Protein AF-A0A7J9J121-F1 (afdb_monomer_lite)

Radius of gyration: 28.59 Å; chains: 1; bounding box: 90×60×67 Å

InterPro domains:
  IPR005150 Cellulose synthase [PF03552] (100-221)
  IPR029044 Nucleotide-diphospho-sugar transferases [G3DSA:3.90.550.10] (88-209)

pLDDT: mean 80.86, std 19.72, range [24.92, 97.62]

Structure (mmCIF, N/CA/C/O backbone):
data_AF-A0A7J9J121-F1
#
_entry.id   AF-A0A7J9J121-F1
#
loop_
_atom_site.group_PDB
_atom_site.id
_atom_site.type_symbol
_atom_site.label_atom_id
_atom_site.label_alt_id
_atom_site.label_comp_id
_atom_site.label_asym_id
_atom_site.label_entity_id
_atom_site.label_seq_id
_atom_site.pdbx_PDB_ins_code
_atom_site.Cartn_x
_atom_site.Cartn_y
_atom_site.Cartn_z
_atom_site.occupancy
_atom_site.B_iso_or_equiv
_atom_site.auth_seq_id
_atom_site.auth_comp_id
_atom_site.auth_asym_id
_atom_site.auth_atom_id
_atom_site.pdbx_PDB_model_num
ATOM 1 N N . MET A 1 1 ? -43.198 -10.702 -23.473 1.00 36.38 1 MET A N 1
ATOM 2 C CA . MET A 1 1 ? -41.974 -10.887 -22.666 1.00 36.38 1 MET A CA 1
ATOM 3 C C . MET A 1 1 ? -40.800 -10.351 -23.467 1.00 36.38 1 MET A C 1
ATOM 5 O O . MET A 1 1 ? -40.271 -11.061 -24.307 1.00 36.38 1 MET A O 1
ATOM 9 N N . ALA A 1 2 ? -40.466 -9.074 -23.289 1.00 35.34 2 ALA A N 1
ATOM 10 C CA . ALA A 1 2 ? -39.267 -8.482 -23.869 1.00 35.34 2 ALA A CA 1
ATOM 11 C C . ALA A 1 2 ? -38.218 -8.433 -22.757 1.00 35.34 2 ALA A C 1
ATOM 13 O O . ALA A 1 2 ? -38.398 -7.719 -21.773 1.00 35.34 2 ALA A O 1
ATOM 14 N N . SER A 1 3 ? -37.165 -9.241 -22.875 1.00 45.31 3 SER A N 1
ATOM 15 C CA . SER A 1 3 ? -35.988 -9.127 -22.022 1.00 45.31 3 SER A CA 1
ATOM 16 C C . SER A 1 3 ? -35.297 -7.809 -22.366 1.00 45.31 3 SER A C 1
ATOM 18 O O . SER A 1 3 ? -34.571 -7.721 -23.357 1.00 45.31 3 SER A O 1
ATOM 20 N N . SER A 1 4 ? -35.560 -6.763 -21.587 1.00 43.34 4 SER A N 1
ATOM 21 C CA . SER A 1 4 ? -34.800 -5.521 -21.663 1.00 43.34 4 SER A CA 1
ATOM 22 C C . SER A 1 4 ? -33.363 -5.826 -21.245 1.00 43.34 4 SER A C 1
ATOM 24 O O . SER A 1 4 ? -33.057 -5.914 -20.056 1.00 43.34 4 SER A O 1
ATOM 26 N N . SER A 1 5 ? -32.485 -6.032 -22.221 1.00 48.53 5 SER A N 1
ATOM 27 C CA . SER A 1 5 ? -31.044 -6.086 -22.015 1.00 48.53 5 SER A CA 1
ATOM 28 C C . SER A 1 5 ? -30.576 -4.697 -21.581 1.00 48.53 5 SER A C 1
ATOM 30 O O . SER A 1 5 ? -30.216 -3.862 -22.411 1.00 48.53 5 SER A O 1
ATOM 32 N N . SER A 1 6 ? -30.639 -4.413 -20.281 1.00 53.94 6 SER A N 1
ATOM 33 C CA . SER A 1 6 ? -30.017 -3.230 -19.700 1.00 53.94 6 SER A CA 1
ATOM 34 C C . SER A 1 6 ? -28.511 -3.362 -19.908 1.00 53.94 6 SER A C 1
ATOM 36 O O . SER A 1 6 ? -27.854 -4.147 -19.224 1.00 53.94 6 SER A O 1
ATOM 38 N N . THR A 1 7 ? -27.963 -2.652 -20.889 1.00 58.94 7 THR A N 1
ATOM 39 C CA . THR A 1 7 ? -26.521 -2.581 -21.121 1.00 58.94 7 THR A CA 1
ATOM 40 C C . THR A 1 7 ? -25.876 -1.918 -19.906 1.00 58.94 7 THR A C 1
ATOM 42 O O . THR A 1 7 ? -25.885 -0.694 -19.782 1.00 58.94 7 THR A O 1
ATOM 45 N N . SER A 1 8 ? -25.382 -2.725 -18.967 1.00 79.94 8 SER A N 1
ATOM 46 C CA . SER A 1 8 ? -24.699 -2.247 -17.769 1.00 79.94 8 SER A CA 1
ATOM 47 C C . SER A 1 8 ? -23.457 -1.458 -18.174 1.00 79.94 8 SER A C 1
ATOM 49 O O . SER A 1 8 ? -22.644 -1.941 -18.966 1.00 79.94 8 SER A O 1
ATOM 51 N N . LEU A 1 9 ? -23.306 -0.250 -17.633 1.00 89.44 9 LEU A N 1
ATOM 52 C CA . LEU A 1 9 ? -22.114 0.564 -17.855 1.00 89.44 9 LEU A CA 1
ATOM 53 C C . LEU A 1 9 ? -20.854 -0.186 -17.383 1.00 89.44 9 LEU A C 1
ATOM 55 O O . LEU A 1 9 ? -20.912 -0.927 -16.400 1.00 89.44 9 LEU A O 1
ATOM 59 N N . PRO A 1 10 ? -19.697 0.013 -18.039 1.00 91.56 10 PRO A N 1
ATOM 60 C CA . PRO A 1 10 ? -18.466 -0.648 -17.632 1.00 91.56 10 PRO A CA 1
ATOM 61 C C . PRO A 1 10 ? -18.011 -0.158 -16.250 1.00 91.56 10 PRO A C 1
ATOM 63 O O . PRO A 1 10 ? -18.000 1.048 -15.980 1.00 91.56 10 PRO A O 1
ATOM 66 N N . LEU A 1 11 ? -17.587 -1.096 -15.399 1.00 91.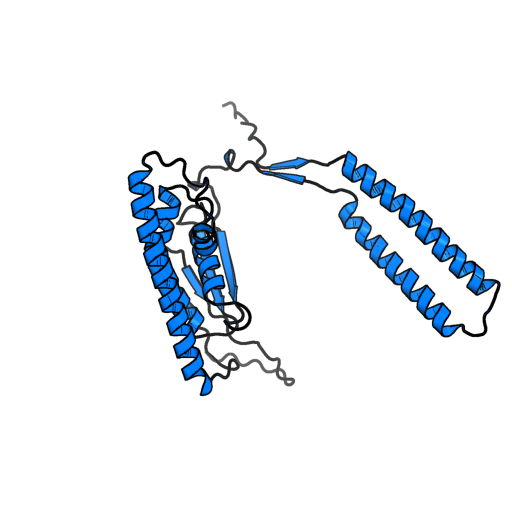25 11 LEU A N 1
ATOM 67 C CA . LEU A 1 11 ? -17.043 -0.830 -14.057 1.00 91.25 11 LEU A CA 1
ATOM 68 C C . LEU A 1 11 ? -15.639 -0.209 -14.095 1.00 91.25 11 LEU A C 1
ATOM 70 O O . LEU A 1 11 ? -15.214 0.468 -13.162 1.00 91.25 11 LEU A O 1
ATOM 74 N N . HIS A 1 12 ? -14.906 -0.437 -15.183 1.00 93.19 12 HIS A N 1
ATOM 75 C CA . HIS A 1 12 ? -13.596 0.152 -15.416 1.00 93.19 12 HIS A CA 1
ATOM 76 C C . HIS A 1 12 ? -13.369 0.375 -16.910 1.00 93.19 12 HIS A C 1
ATOM 78 O O . HIS A 1 12 ? -13.921 -0.337 -17.748 1.00 93.19 12 HIS A O 1
ATOM 84 N N . ILE A 1 13 ? -12.518 1.340 -17.243 1.00 93.00 13 ILE A N 1
ATOM 85 C CA . ILE A 1 13 ? -12.068 1.603 -18.611 1.00 93.00 13 ILE A CA 1
ATOM 86 C C . ILE A 1 13 ? -10.541 1.597 -18.627 1.00 93.00 13 ILE A C 1
ATOM 88 O O . ILE A 1 13 ? -9.888 2.132 -17.731 1.00 93.00 13 ILE A O 1
ATOM 92 N N . CYS A 1 14 ? -9.967 0.972 -19.652 1.00 91.19 14 CYS A N 1
ATOM 93 C CA . CYS A 1 14 ? -8.532 0.973 -19.895 1.00 91.19 14 CYS A CA 1
ATOM 94 C C . CYS A 1 14 ? -8.193 1.987 -20.993 1.00 91.19 14 CYS A C 1
ATOM 96 O O . CYS A 1 14 ? -8.644 1.868 -22.131 1.00 91.19 14 CYS A O 1
ATOM 98 N N . HIS A 1 15 ? -7.367 2.970 -20.654 1.00 89.00 15 HIS A N 1
ATOM 99 C CA . HIS A 1 15 ? -6.892 4.015 -21.546 1.00 89.00 15 HIS A CA 1
ATOM 100 C C . HIS A 1 15 ? -5.452 3.720 -21.973 1.00 89.00 15 HIS A C 1
ATOM 102 O O . HIS A 1 15 ? -4.561 3.538 -21.144 1.00 89.00 15 HIS A O 1
ATOM 108 N N . GLY A 1 16 ? -5.201 3.695 -23.281 1.00 85.94 16 GLY A N 1
ATOM 109 C CA . GLY A 1 16 ? -3.842 3.687 -23.820 1.00 85.94 16 GLY A CA 1
ATOM 110 C C . GLY A 1 16 ? -3.379 5.113 -24.095 1.00 85.94 16 GLY A C 1
ATOM 111 O O . GLY A 1 16 ? -4.001 5.807 -24.900 1.00 85.94 16 GLY A O 1
ATOM 112 N N . ASN A 1 17 ? -2.277 5.548 -23.481 1.00 87.06 17 ASN A N 1
ATOM 113 C CA . ASN A 1 17 ? -1.691 6.846 -23.812 1.00 87.06 17 ASN A CA 1
ATOM 114 C C . ASN A 1 17 ? -0.854 6.723 -25.096 1.00 87.06 17 ASN A C 1
ATOM 116 O O . ASN A 1 17 ? 0.272 6.223 -25.077 1.00 87.06 17 ASN A O 1
ATOM 120 N N . LYS A 1 18 ? -1.422 7.169 -26.226 1.00 88.88 18 LYS A N 1
ATOM 121 C CA . LYS A 1 18 ? -0.766 7.112 -27.543 1.00 88.88 18 LYS A CA 1
ATOM 122 C C . LYS A 1 18 ? 0.564 7.860 -27.567 1.00 88.88 18 LYS A C 1
ATOM 124 O O . LYS A 1 18 ? 1.515 7.351 -28.149 1.00 88.88 18 LYS A O 1
ATOM 129 N N . LEU A 1 19 ? 0.644 9.013 -26.906 1.00 90.81 19 LEU A N 1
ATOM 130 C CA . LEU A 1 19 ? 1.863 9.813 -26.862 1.00 90.81 19 LEU A CA 1
ATOM 131 C C . LEU A 1 19 ? 2.973 9.073 -26.107 1.00 90.81 19 LEU A C 1
ATOM 133 O O . LEU A 1 19 ? 4.056 8.885 -26.650 1.00 90.81 19 LEU A O 1
ATOM 137 N N . THR A 1 20 ? 2.686 8.569 -24.903 1.00 89.75 20 THR A N 1
ATOM 138 C CA . THR A 1 20 ? 3.659 7.791 -24.116 1.00 89.75 20 THR A CA 1
ATOM 139 C C . THR A 1 20 ? 4.097 6.524 -24.849 1.00 89.75 20 THR A C 1
ATOM 141 O O . THR A 1 20 ? 5.276 6.185 -24.834 1.00 89.75 20 THR A O 1
ATOM 144 N N . MET A 1 21 ? 3.180 5.843 -25.548 1.00 91.69 21 MET A N 1
ATOM 145 C CA . MET A 1 21 ? 3.535 4.698 -26.395 1.00 91.69 21 MET A CA 1
ATOM 146 C C . MET A 1 21 ? 4.524 5.081 -27.499 1.00 91.69 21 MET A C 1
ATOM 148 O O . MET A 1 21 ? 5.498 4.362 -27.715 1.00 91.69 21 MET A O 1
ATOM 152 N N . ILE A 1 22 ? 4.286 6.194 -28.198 1.00 93.88 22 ILE A N 1
ATOM 153 C CA . ILE A 1 22 ? 5.172 6.669 -29.267 1.00 93.88 22 ILE A CA 1
ATOM 154 C C . ILE A 1 22 ? 6.545 7.026 -28.694 1.00 93.88 22 ILE A C 1
ATOM 156 O O . ILE A 1 22 ? 7.542 6.539 -29.216 1.00 93.88 22 ILE A O 1
ATOM 160 N N . ILE A 1 23 ? 6.592 7.781 -27.591 1.00 93.81 23 ILE A N 1
ATOM 161 C CA . ILE A 1 23 ? 7.839 8.177 -26.915 1.00 93.81 23 ILE A CA 1
ATOM 162 C C . ILE A 1 23 ? 8.642 6.947 -26.470 1.00 93.81 23 ILE A C 1
ATOM 164 O O . ILE A 1 23 ? 9.841 6.853 -26.729 1.00 93.81 23 ILE A O 1
ATOM 168 N N . ASN A 1 24 ? 7.995 5.968 -25.833 1.00 93.06 24 ASN A N 1
ATOM 169 C CA . ASN A 1 24 ? 8.678 4.764 -25.359 1.00 93.06 24 ASN A CA 1
ATOM 170 C C . ASN A 1 24 ? 9.244 3.937 -26.518 1.00 93.06 24 ASN A C 1
ATOM 172 O O . ASN A 1 24 ? 10.360 3.424 -26.426 1.00 93.06 24 ASN A O 1
ATOM 176 N N . ARG A 1 25 ? 8.489 3.815 -27.618 1.00 94.31 25 ARG A N 1
ATOM 177 C CA . ARG A 1 25 ? 8.924 3.082 -28.813 1.00 94.31 25 ARG A CA 1
ATOM 178 C C . ARG A 1 25 ? 10.046 3.805 -29.543 1.00 94.31 25 ARG A C 1
ATOM 180 O O . ARG A 1 25 ? 11.017 3.155 -29.913 1.00 94.31 25 ARG A O 1
ATOM 187 N N . SER A 1 26 ? 9.959 5.124 -29.709 1.00 94.62 26 SER A N 1
ATOM 188 C CA . SER A 1 26 ? 11.026 5.904 -30.342 1.00 94.62 26 SER A CA 1
ATOM 189 C C . SER A 1 26 ? 12.311 5.838 -29.521 1.00 94.62 26 SER A C 1
ATOM 191 O O . SER A 1 26 ? 13.371 5.562 -30.074 1.00 94.62 26 SER A O 1
ATOM 193 N N . HIS A 1 27 ? 12.218 5.983 -28.196 1.00 93.50 27 HIS A N 1
ATOM 194 C CA . HIS A 1 27 ? 13.355 5.803 -27.297 1.00 93.50 27 HIS A CA 1
ATOM 195 C C . HIS A 1 27 ? 13.952 4.393 -27.412 1.00 93.50 27 HIS A C 1
ATOM 197 O O . HIS A 1 27 ? 15.168 4.244 -27.498 1.00 93.50 27 HIS A O 1
ATOM 203 N N . ALA A 1 28 ? 13.119 3.346 -27.440 1.00 94.38 28 ALA A N 1
ATOM 204 C CA . ALA A 1 28 ? 13.592 1.972 -27.599 1.00 94.38 28 ALA A CA 1
ATOM 205 C C . ALA A 1 28 ? 14.321 1.760 -28.935 1.00 94.38 28 ALA A C 1
ATOM 207 O O . ALA A 1 28 ? 15.379 1.137 -28.949 1.00 94.38 28 ALA A O 1
ATOM 208 N N . VAL A 1 29 ? 13.806 2.307 -30.038 1.00 94.81 29 VAL A N 1
ATOM 209 C CA . VAL A 1 29 ? 14.461 2.223 -31.352 1.00 94.81 29 VAL A CA 1
ATOM 210 C C . VAL A 1 29 ? 15.809 2.945 -31.334 1.00 94.81 29 VAL A C 1
ATOM 212 O O . VAL A 1 29 ? 16.820 2.336 -31.673 1.00 94.81 29 VAL A O 1
ATOM 215 N N . LEU A 1 30 ? 15.853 4.199 -30.872 1.00 96.19 30 LEU A N 1
ATOM 216 C CA . LEU A 1 30 ? 17.092 4.985 -30.805 1.00 96.19 30 LEU A CA 1
ATOM 217 C C . LEU A 1 30 ? 18.159 4.307 -29.939 1.00 96.19 30 LEU A C 1
ATOM 219 O O . LEU A 1 30 ? 19.321 4.215 -30.330 1.00 96.19 30 LEU A O 1
ATOM 223 N N . HIS A 1 31 ? 17.763 3.783 -28.782 1.00 94.75 31 HIS A N 1
ATOM 224 C CA . HIS A 1 31 ? 18.687 3.109 -27.879 1.00 94.75 31 HIS A CA 1
ATOM 225 C C . HIS A 1 31 ? 19.147 1.747 -28.424 1.00 94.75 31 HIS A C 1
ATOM 227 O O . HIS A 1 31 ? 20.314 1.400 -28.278 1.00 94.75 31 HIS A O 1
ATOM 233 N N . SER A 1 32 ? 18.280 1.005 -29.127 1.00 95.38 32 SER A N 1
ATOM 234 C CA . SER A 1 32 ? 18.669 -0.244 -29.807 1.00 95.38 32 SER A CA 1
ATOM 235 C C . SER A 1 32 ? 19.694 0.010 -30.911 1.00 95.38 32 SER A C 1
ATOM 237 O O . SER A 1 32 ? 20.637 -0.764 -31.069 1.00 95.38 32 SER A O 1
ATOM 239 N N . ILE A 1 33 ? 19.540 1.112 -31.653 1.00 96.94 33 ILE A N 1
ATOM 240 C CA . ILE A 1 33 ? 20.514 1.550 -32.659 1.00 96.94 33 ILE A CA 1
ATOM 241 C C . ILE A 1 33 ? 21.857 1.860 -31.984 1.00 96.94 33 ILE A C 1
ATOM 243 O O . ILE A 1 33 ? 22.887 1.352 -32.423 1.00 96.94 33 ILE A O 1
ATOM 247 N N . ALA A 1 34 ? 21.856 2.620 -30.885 1.00 96.44 34 ALA A N 1
ATOM 248 C CA . ALA A 1 34 ? 23.073 2.940 -30.136 1.00 96.44 34 ALA A CA 1
ATOM 249 C C . ALA A 1 34 ? 23.785 1.686 -29.591 1.00 96.44 34 ALA A C 1
ATOM 251 O O . ALA A 1 34 ? 24.996 1.551 -29.756 1.00 96.44 34 ALA A O 1
ATOM 252 N N . ILE A 1 35 ? 23.038 0.740 -29.009 1.00 96.06 35 ILE A N 1
ATOM 253 C CA . ILE A 1 35 ? 23.570 -0.556 -28.557 1.00 96.06 35 ILE A CA 1
ATOM 254 C C . ILE A 1 35 ? 24.158 -1.342 -29.734 1.00 96.06 35 ILE A C 1
ATOM 256 O O . ILE A 1 35 ? 25.246 -1.897 -29.616 1.00 96.06 35 ILE A O 1
ATOM 260 N N . SER A 1 36 ? 23.481 -1.362 -30.884 1.00 95.62 36 SER A N 1
ATOM 261 C CA . SER A 1 36 ? 23.969 -2.069 -32.075 1.00 95.62 36 SER A CA 1
ATOM 262 C C . SER A 1 36 ? 25.294 -1.487 -32.573 1.00 95.62 36 SER A C 1
ATOM 264 O O . SER A 1 36 ? 26.213 -2.244 -32.880 1.00 95.62 36 SER A O 1
ATOM 266 N N . PHE A 1 37 ? 25.436 -0.155 -32.586 1.00 96.56 37 PHE A N 1
ATOM 267 C CA . PHE A 1 37 ? 26.704 0.506 -32.908 1.00 96.56 37 PHE A CA 1
ATOM 268 C C . PHE A 1 37 ? 27.804 0.197 -31.890 1.00 96.56 37 PHE A C 1
ATOM 270 O O . PHE A 1 37 ? 28.938 -0.057 -32.290 1.00 96.56 37 PHE A O 1
ATOM 277 N N . LEU A 1 38 ? 27.480 0.180 -30.594 1.00 94.00 38 LEU A N 1
ATOM 278 C CA . LEU A 1 38 ? 28.428 -0.175 -29.537 1.00 94.00 38 LEU A CA 1
ATOM 279 C C . LEU A 1 38 ? 28.930 -1.617 -29.704 1.00 94.00 38 LEU A C 1
ATOM 281 O O . LEU A 1 38 ? 30.138 -1.849 -29.711 1.00 94.00 38 LEU A O 1
ATOM 285 N N . ILE A 1 39 ? 28.017 -2.574 -29.894 1.00 94.19 39 ILE A N 1
ATOM 286 C CA . ILE A 1 39 ? 28.352 -3.988 -30.106 1.00 94.19 39 ILE A CA 1
ATOM 287 C C . ILE A 1 39 ? 29.173 -4.154 -31.386 1.00 94.19 39 ILE A C 1
ATOM 289 O O . ILE A 1 39 ? 30.171 -4.870 -31.371 1.00 94.19 39 ILE A O 1
ATOM 293 N N . TYR A 1 40 ? 28.805 -3.468 -32.473 1.00 93.75 40 TYR A N 1
ATOM 294 C CA . TYR A 1 40 ? 29.566 -3.488 -33.722 1.00 93.75 40 TYR A CA 1
ATOM 295 C C . TYR A 1 40 ? 30.987 -2.950 -33.532 1.00 93.75 40 TYR A C 1
ATOM 297 O O . TYR A 1 40 ? 31.945 -3.611 -33.924 1.00 93.75 40 TYR A O 1
ATOM 305 N N . TYR A 1 41 ? 31.137 -1.789 -32.888 1.00 91.38 41 TYR A N 1
ATOM 306 C CA . TYR A 1 41 ? 32.440 -1.196 -32.587 1.00 91.38 41 TYR A CA 1
ATOM 307 C C . TYR A 1 41 ? 33.310 -2.149 -31.757 1.00 91.38 41 TYR A C 1
ATOM 309 O O . TYR A 1 41 ? 34.487 -2.352 -32.066 1.00 91.38 41 TYR A O 1
ATOM 317 N N . ARG A 1 42 ? 32.717 -2.792 -30.742 1.00 88.75 42 ARG A N 1
ATOM 318 C CA . ARG A 1 42 ? 33.413 -3.763 -29.895 1.00 88.75 42 ARG A CA 1
ATOM 319 C C . ARG A 1 42 ? 33.817 -5.020 -30.671 1.00 88.75 42 ARG A C 1
ATOM 321 O O . ARG A 1 42 ? 34.964 -5.449 -30.604 1.00 88.75 42 ARG A O 1
ATOM 328 N N . ALA A 1 43 ? 32.909 -5.592 -31.453 1.00 88.56 43 ALA A N 1
ATOM 329 C CA . ALA A 1 43 ? 33.206 -6.767 -32.265 1.00 88.56 43 ALA A CA 1
ATOM 330 C C . ALA A 1 43 ? 34.290 -6.468 -33.313 1.00 88.56 43 ALA A C 1
ATOM 332 O O . ALA A 1 43 ? 35.240 -7.233 -33.456 1.00 88.56 43 ALA A O 1
ATOM 333 N N . PHE A 1 44 ? 34.198 -5.328 -34.004 1.00 89.00 44 PHE A N 1
ATOM 334 C CA . PHE A 1 44 ? 35.170 -4.924 -35.018 1.00 89.00 44 PHE A CA 1
ATOM 335 C C . PHE A 1 44 ? 36.587 -4.825 -34.442 1.00 89.00 44 PHE A C 1
ATOM 337 O O . PHE A 1 44 ? 37.513 -5.412 -35.002 1.00 89.00 44 PHE A O 1
ATOM 344 N N . PHE A 1 45 ? 36.748 -4.144 -33.303 1.00 83.62 45 PHE A N 1
ATOM 345 C CA . PHE A 1 45 ? 38.046 -3.988 -32.648 1.00 83.62 45 PHE A CA 1
ATOM 346 C C . PHE A 1 45 ? 38.595 -5.324 -32.119 1.00 83.62 45 PHE A C 1
ATOM 348 O O . PHE A 1 45 ? 39.787 -5.583 -32.268 1.00 83.62 45 PHE A O 1
ATOM 355 N N . LEU A 1 46 ? 37.732 -6.209 -31.601 1.00 82.25 46 LEU A N 1
ATOM 356 C CA . LEU A 1 46 ? 38.117 -7.559 -31.171 1.00 82.25 46 LEU A CA 1
ATOM 357 C C . LEU A 1 46 ? 38.711 -8.392 -32.321 1.00 82.25 46 LEU A C 1
ATOM 359 O O . LEU A 1 46 ? 39.694 -9.099 -32.115 1.00 82.25 46 LEU A O 1
ATOM 363 N N . PHE A 1 47 ? 38.125 -8.307 -33.521 1.00 81.56 47 PHE A N 1
ATOM 364 C CA . PHE A 1 47 ? 38.557 -9.099 -34.679 1.00 81.56 47 PHE A CA 1
ATOM 365 C C . PHE A 1 47 ? 39.704 -8.468 -35.482 1.00 81.56 47 PHE A C 1
ATOM 367 O O . PHE A 1 47 ? 40.490 -9.204 -36.071 1.00 81.56 47 PHE A O 1
ATOM 374 N N . HIS A 1 48 ? 39.813 -7.135 -35.528 1.00 78.94 48 HIS A N 1
ATOM 375 C CA . HIS A 1 48 ? 40.795 -6.445 -36.381 1.00 78.94 48 HIS A CA 1
ATOM 376 C C . HIS A 1 48 ? 42.045 -5.957 -35.636 1.00 78.94 48 HIS A C 1
ATOM 378 O O . HIS A 1 48 ? 43.070 -5.736 -36.279 1.00 78.94 48 HIS A O 1
ATOM 384 N N . GLN A 1 49 ? 41.997 -5.782 -34.310 1.00 70.62 49 GLN A N 1
ATOM 385 C CA . GLN A 1 49 ? 43.140 -5.319 -33.514 1.00 70.62 49 GLN A CA 1
ATOM 386 C C . GLN A 1 49 ? 43.262 -6.106 -32.200 1.00 70.62 49 GLN A C 1
ATOM 388 O O . GLN A 1 49 ? 42.812 -5.639 -31.150 1.00 70.62 49 GLN A O 1
ATOM 393 N N . PRO A 1 50 ? 43.894 -7.296 -32.215 1.00 64.19 50 PRO A N 1
ATOM 394 C CA . PRO A 1 50 ? 44.129 -8.046 -30.990 1.00 64.19 50 PRO A CA 1
ATOM 395 C C . PRO A 1 50 ? 45.092 -7.267 -30.083 1.00 64.19 50 PRO A C 1
ATOM 397 O O . PRO A 1 50 ? 46.278 -7.116 -30.374 1.00 64.19 50 PRO A O 1
ATOM 400 N N . THR A 1 51 ? 44.568 -6.749 -28.972 1.00 66.00 51 THR A N 1
ATOM 401 C CA . THR A 1 51 ? 45.378 -6.139 -27.909 1.00 66.00 51 THR A CA 1
ATOM 402 C C . THR A 1 51 ? 45.987 -7.230 -27.022 1.00 66.00 51 THR A C 1
ATOM 404 O O . THR A 1 51 ? 45.382 -8.289 -26.862 1.00 66.00 51 THR A O 1
ATOM 407 N N . PRO A 1 52 ? 47.147 -6.999 -26.377 1.00 66.94 52 PRO A N 1
ATOM 408 C CA . PRO A 1 52 ? 47.753 -7.982 -25.471 1.00 66.94 52 PRO A CA 1
ATOM 409 C C . PRO A 1 52 ? 46.929 -8.239 -24.190 1.00 66.94 52 PRO A C 1
ATOM 411 O O . PRO A 1 52 ? 47.244 -9.149 -23.429 1.00 66.94 52 PRO A O 1
ATOM 414 N N . ILE A 1 53 ? 45.864 -7.462 -23.942 1.00 76.00 53 ILE A N 1
ATOM 415 C CA . ILE A 1 53 ? 45.045 -7.487 -22.720 1.00 76.00 53 ILE A CA 1
ATOM 416 C C . ILE A 1 53 ? 43.618 -7.963 -23.061 1.00 76.00 53 ILE A C 1
ATOM 418 O O . ILE A 1 53 ? 42.637 -7.233 -22.938 1.00 76.00 53 ILE A O 1
ATOM 422 N N . ILE A 1 54 ? 43.498 -9.211 -23.520 1.00 82.12 54 ILE A N 1
ATOM 423 C CA . ILE A 1 54 ? 42.243 -9.789 -24.042 1.00 82.12 54 ILE A CA 1
ATOM 424 C C . ILE A 1 54 ? 41.206 -10.034 -22.931 1.00 82.12 54 ILE A C 1
ATOM 426 O O . ILE A 1 54 ? 40.014 -9.810 -23.137 1.00 82.12 54 ILE A O 1
ATOM 430 N N . ILE A 1 55 ? 41.643 -10.469 -21.743 1.00 86.31 55 ILE A N 1
ATOM 431 C CA . ILE A 1 55 ? 40.742 -10.910 -20.660 1.00 86.31 55 ILE A CA 1
ATOM 432 C C . ILE A 1 55 ? 39.844 -9.767 -20.138 1.00 86.31 55 ILE A C 1
ATOM 434 O O . ILE A 1 55 ? 38.623 -9.935 -20.151 1.00 86.31 55 ILE A O 1
ATOM 438 N N . PRO A 1 56 ? 40.372 -8.590 -19.734 1.00 87.44 56 PRO A N 1
ATOM 439 C CA . PRO A 1 56 ? 39.531 -7.457 -19.331 1.00 87.44 56 PRO A CA 1
ATOM 440 C C . PRO A 1 56 ? 38.597 -6.973 -20.442 1.00 87.44 56 PRO A C 1
ATOM 442 O O . PRO A 1 56 ? 37.475 -6.547 -20.175 1.00 87.44 56 PRO A O 1
ATOM 445 N N . TRP A 1 57 ? 39.046 -7.061 -21.694 1.00 86.00 57 TRP A N 1
ATOM 446 C CA . TRP A 1 57 ? 38.270 -6.637 -22.853 1.00 86.00 57 TRP A CA 1
ATOM 447 C C . TRP A 1 57 ? 37.068 -7.557 -23.105 1.00 86.00 57 TRP A C 1
ATOM 449 O O . TRP A 1 57 ? 35.955 -7.080 -23.327 1.00 86.00 57 TRP A O 1
ATOM 459 N N . LEU A 1 58 ? 37.268 -8.873 -22.984 1.00 88.25 58 LEU A N 1
ATOM 460 C CA . LEU A 1 58 ? 36.205 -9.875 -23.062 1.00 88.25 58 LEU A CA 1
ATOM 461 C C . LEU A 1 58 ? 35.205 -9.731 -21.908 1.00 88.25 58 LEU A C 1
ATOM 463 O O . LEU A 1 58 ? 33.999 -9.825 -22.131 1.00 88.25 58 LEU A O 1
ATOM 467 N N . LEU A 1 59 ? 35.690 -9.476 -20.689 1.00 91.88 59 LEU A N 1
ATOM 468 C CA . LEU A 1 59 ? 34.838 -9.243 -19.521 1.00 91.88 59 LEU A CA 1
ATOM 469 C C . LEU A 1 59 ? 33.935 -8.019 -19.730 1.00 91.88 59 LEU A C 1
ATOM 471 O O . LEU A 1 59 ? 32.729 -8.089 -19.483 1.00 91.88 59 LEU A O 1
ATOM 475 N N . LEU A 1 60 ? 34.505 -6.914 -20.225 1.00 91.50 60 LEU A N 1
ATOM 476 C CA . LEU A 1 60 ? 33.761 -5.694 -20.527 1.00 91.50 60 LEU A CA 1
ATOM 477 C C . LEU A 1 60 ? 32.707 -5.943 -21.610 1.00 91.50 60 LEU A C 1
ATOM 479 O O . LEU A 1 60 ? 31.541 -5.619 -21.406 1.00 91.50 60 LEU A O 1
ATOM 483 N N . PHE A 1 61 ? 33.091 -6.587 -22.715 1.00 92.62 61 PHE A N 1
ATOM 484 C CA . PHE A 1 61 ? 32.169 -6.907 -23.804 1.00 92.62 61 PHE A CA 1
ATOM 485 C C . PHE A 1 61 ? 31.031 -7.834 -23.351 1.00 92.62 61 PHE A C 1
ATOM 487 O O . PHE A 1 61 ? 29.865 -7.594 -23.657 1.00 92.62 61 PHE A O 1
ATOM 494 N N . THR A 1 62 ? 31.345 -8.854 -22.549 1.00 93.69 62 THR A N 1
ATOM 495 C CA . THR A 1 62 ? 30.342 -9.766 -21.975 1.00 93.69 62 THR A CA 1
ATOM 496 C C . THR A 1 62 ? 29.378 -9.021 -21.049 1.00 93.69 62 THR A C 1
ATOM 498 O O . THR A 1 62 ? 28.170 -9.249 -21.101 1.00 93.69 62 THR A O 1
ATOM 501 N N . SER A 1 63 ? 29.889 -8.086 -20.243 1.00 95.56 63 SER A N 1
ATOM 502 C CA . SER A 1 63 ? 29.068 -7.242 -19.367 1.00 95.56 63 SER A CA 1
ATOM 503 C C . SER A 1 63 ? 28.134 -6.330 -20.171 1.00 95.56 63 SER A C 1
ATOM 505 O O . SER A 1 63 ? 26.954 -6.221 -19.847 1.00 95.56 63 SER A O 1
ATOM 507 N N . GLU A 1 64 ? 28.625 -5.720 -21.254 1.00 95.00 64 GLU A N 1
ATOM 508 C CA . GLU A 1 64 ? 27.827 -4.883 -22.161 1.00 95.00 64 GLU A CA 1
ATOM 509 C C . GLU A 1 64 ? 26.719 -5.692 -22.863 1.00 95.00 64 GLU A C 1
ATOM 511 O O . GLU A 1 64 ? 25.585 -5.216 -22.959 1.00 95.00 64 GLU A O 1
ATOM 516 N N . LEU A 1 65 ? 26.998 -6.930 -23.294 1.00 95.69 65 LEU A N 1
ATOM 517 C CA . LEU A 1 65 ? 25.990 -7.833 -23.865 1.00 95.69 65 LEU A CA 1
ATOM 518 C C . LEU A 1 65 ? 24.914 -8.210 -22.843 1.00 95.69 65 LEU A C 1
ATOM 520 O O . LEU A 1 65 ? 23.723 -8.146 -23.152 1.00 95.69 65 LEU A O 1
ATOM 524 N N . LEU A 1 66 ? 25.318 -8.560 -21.620 1.00 96.94 66 LEU A N 1
ATOM 525 C CA . LEU A 1 66 ? 24.393 -8.916 -20.546 1.00 96.94 66 LEU A CA 1
ATOM 526 C C . LEU A 1 66 ? 23.501 -7.729 -20.156 1.00 96.94 66 LEU A C 1
ATOM 528 O O . LEU A 1 66 ? 22.284 -7.881 -20.061 1.00 96.94 66 LEU A O 1
ATOM 532 N N . LEU A 1 67 ? 24.073 -6.532 -20.009 1.00 96.12 67 LEU A N 1
ATOM 533 C CA . LEU A 1 67 ? 23.311 -5.308 -19.746 1.00 96.12 67 LEU A CA 1
ATOM 534 C C . LEU A 1 67 ? 22.355 -4.970 -20.897 1.00 96.12 67 LEU A C 1
ATOM 536 O O . LEU A 1 67 ? 21.202 -4.617 -20.647 1.00 96.12 67 LEU A O 1
ATOM 540 N N . SER A 1 68 ? 22.794 -5.129 -22.148 1.00 96.06 68 SER A N 1
ATOM 541 C CA . SER A 1 68 ? 21.951 -4.921 -23.334 1.00 96.06 68 SER A CA 1
ATOM 542 C C . SER A 1 68 ? 20.780 -5.904 -23.378 1.00 96.06 68 SER A C 1
ATOM 544 O O . SER A 1 68 ? 19.652 -5.518 -23.688 1.00 96.06 68 SER A O 1
ATOM 546 N N . PHE A 1 69 ? 21.024 -7.164 -23.012 1.00 95.62 69 PHE A N 1
ATOM 547 C CA . PHE A 1 69 ? 19.995 -8.195 -22.932 1.00 95.62 69 PHE A CA 1
ATOM 548 C C . PHE A 1 69 ? 18.976 -7.901 -21.824 1.00 95.62 69 PHE A C 1
ATOM 550 O O . PHE A 1 69 ? 17.773 -7.912 -22.082 1.00 95.62 69 PHE A O 1
ATOM 557 N N . ILE A 1 70 ? 19.434 -7.545 -20.618 1.00 96.12 70 ILE A N 1
ATOM 558 C CA . ILE A 1 70 ? 18.555 -7.121 -19.514 1.00 96.12 70 ILE A CA 1
ATOM 559 C C . ILE A 1 70 ? 17.719 -5.906 -19.932 1.00 96.12 70 ILE A C 1
ATOM 561 O O . ILE A 1 70 ? 16.505 -5.875 -19.716 1.00 96.12 70 ILE A O 1
ATOM 565 N N . TRP A 1 71 ? 18.344 -4.916 -20.574 1.00 95.12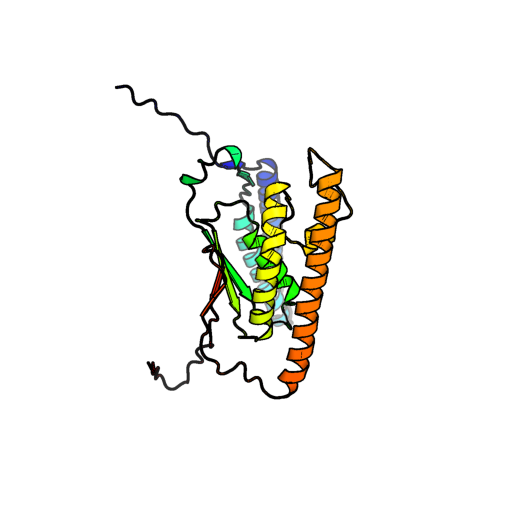 71 TRP A N 1
ATOM 566 C CA . TRP A 1 71 ? 17.652 -3.730 -21.068 1.00 95.12 71 TRP A CA 1
ATOM 567 C C . TRP A 1 71 ? 16.562 -4.075 -22.092 1.00 95.12 71 TRP A C 1
ATOM 569 O O . TRP A 1 71 ? 15.458 -3.521 -22.011 1.00 95.12 71 TRP A O 1
ATOM 579 N N . PHE A 1 72 ? 16.856 -4.992 -23.021 1.00 93.81 72 PHE A N 1
ATOM 580 C CA . PHE A 1 72 ? 15.923 -5.465 -24.042 1.00 93.81 72 PHE A CA 1
ATOM 581 C C . PHE A 1 72 ? 14.723 -6.180 -23.415 1.00 93.81 72 PHE A C 1
ATOM 583 O O . PHE A 1 72 ? 13.584 -5.825 -23.719 1.00 93.81 72 PHE A O 1
ATOM 590 N N . LEU A 1 73 ? 14.957 -7.102 -22.474 1.00 94.25 73 LEU A N 1
ATOM 591 C CA . LEU A 1 73 ? 13.881 -7.747 -21.711 1.00 94.25 73 LEU A CA 1
ATOM 592 C C . LEU A 1 73 ? 13.021 -6.710 -20.973 1.00 94.25 73 LEU A C 1
ATOM 594 O O . LEU A 1 73 ? 11.792 -6.790 -20.984 1.00 94.25 73 LEU A O 1
ATOM 598 N N . GLY A 1 74 ? 13.649 -5.672 -20.414 1.00 92.50 74 GLY A N 1
ATOM 599 C CA . GLY A 1 74 ? 12.956 -4.556 -19.773 1.00 92.50 74 GLY A CA 1
ATOM 600 C C . GLY A 1 74 ? 12.048 -3.750 -20.713 1.00 92.50 74 GLY A C 1
ATOM 601 O O . GLY A 1 74 ? 11.076 -3.146 -20.253 1.00 92.50 74 GLY A O 1
ATOM 602 N N . ARG A 1 75 ? 12.300 -3.746 -22.033 1.00 92.69 75 ARG A N 1
ATOM 603 C CA . ARG A 1 75 ? 11.458 -3.017 -23.000 1.00 92.69 75 ARG A CA 1
ATOM 604 C C . ARG A 1 75 ? 10.053 -3.601 -23.120 1.00 92.69 75 ARG A C 1
ATOM 606 O O . ARG A 1 75 ? 9.125 -2.839 -23.397 1.00 92.69 75 ARG A O 1
ATOM 613 N N . ALA A 1 76 ? 9.878 -4.901 -22.876 1.00 88.62 76 ALA A N 1
ATOM 614 C CA . ALA A 1 76 ? 8.577 -5.563 -22.968 1.00 88.62 76 ALA A CA 1
ATOM 615 C C . ALA A 1 76 ? 7.522 -4.895 -22.062 1.00 88.62 76 ALA A C 1
ATOM 617 O O . ALA A 1 76 ? 6.397 -4.652 -22.500 1.00 88.62 76 ALA A O 1
ATOM 618 N N . TYR A 1 77 ? 7.909 -4.497 -20.844 1.00 87.69 77 TYR A N 1
ATOM 619 C CA . TYR A 1 77 ? 7.005 -3.900 -19.852 1.00 87.69 77 TYR A CA 1
ATOM 620 C C . TYR A 1 77 ? 6.526 -2.487 -20.206 1.00 87.69 77 TYR A C 1
ATOM 622 O O . TYR A 1 77 ? 5.429 -2.087 -19.824 1.00 87.69 77 TYR A O 1
ATOM 630 N N . ILE A 1 78 ? 7.322 -1.722 -20.957 1.00 89.25 78 ILE A N 1
ATOM 631 C CA . ILE A 1 78 ? 7.017 -0.320 -21.287 1.00 89.25 78 ILE A CA 1
ATOM 632 C C . ILE A 1 78 ? 6.484 -0.132 -22.713 1.00 89.25 78 ILE A C 1
ATOM 634 O O . ILE A 1 78 ? 6.215 0.998 -23.129 1.00 89.25 78 ILE A O 1
ATOM 638 N N . TRP A 1 79 ? 6.338 -1.220 -23.476 1.00 88.31 79 TRP A N 1
ATOM 639 C CA . TRP A 1 79 ? 5.952 -1.175 -24.890 1.00 88.31 79 TRP A CA 1
ATOM 640 C C . TRP A 1 79 ? 4.530 -0.643 -25.115 1.00 88.31 79 TRP A C 1
ATOM 642 O O . TRP A 1 79 ? 4.238 -0.019 -26.143 1.00 88.31 79 TRP A O 1
ATOM 652 N N . ARG A 1 80 ? 3.633 -0.902 -24.156 1.00 88.94 80 ARG A N 1
ATOM 653 C CA . ARG A 1 80 ? 2.232 -0.468 -24.179 1.00 88.94 80 ARG A CA 1
ATOM 654 C C . ARG A 1 80 ? 1.742 -0.139 -22.761 1.00 88.94 80 ARG A C 1
ATOM 656 O O . ARG A 1 80 ? 1.025 -0.948 -22.178 1.00 88.94 80 ARG A O 1
ATOM 663 N N . PRO A 1 81 ? 2.100 1.030 -22.201 1.00 88.44 81 PRO A N 1
ATOM 664 C CA . PRO A 1 81 ? 1.530 1.480 -20.938 1.00 88.44 81 PRO A CA 1
ATOM 665 C C . PRO A 1 81 ? 0.009 1.634 -21.063 1.00 88.44 81 PRO A C 1
ATOM 667 O O . PRO A 1 81 ? -0.497 2.233 -22.018 1.00 88.44 81 PRO A O 1
ATOM 670 N N . VAL A 1 82 ? -0.713 1.085 -20.087 1.00 90.19 82 VAL A N 1
ATOM 671 C CA . VAL A 1 82 ? -2.172 1.162 -19.977 1.00 90.19 82 VAL A CA 1
ATOM 672 C C . VAL A 1 82 ? -2.519 1.768 -18.624 1.00 90.19 82 VAL A C 1
ATOM 674 O O . VAL A 1 82 ? -2.021 1.322 -17.596 1.00 90.19 82 VAL A O 1
ATOM 677 N N . TYR A 1 83 ? -3.397 2.764 -18.633 1.00 90.06 83 TYR A N 1
ATOM 678 C CA . TYR A 1 83 ? -3.966 3.369 -17.434 1.00 90.06 83 TYR A CA 1
ATOM 679 C C . TYR A 1 83 ? -5.385 2.842 -17.239 1.00 90.06 83 TYR A C 1
ATOM 681 O O . TYR A 1 83 ? -6.122 2.686 -18.213 1.00 90.06 83 TYR A O 1
ATOM 689 N N . ARG A 1 84 ? -5.785 2.553 -16.000 1.00 92.88 84 ARG A N 1
ATOM 690 C CA . ARG A 1 84 ? -7.134 2.071 -15.685 1.00 92.88 84 ARG A CA 1
ATOM 691 C C . ARG A 1 84 ? -7.870 3.117 -14.864 1.00 92.88 84 ARG A C 1
ATOM 693 O O . ARG A 1 84 ? -7.390 3.507 -13.807 1.00 92.88 84 ARG A O 1
ATOM 700 N N . THR A 1 85 ? -9.045 3.510 -15.335 1.00 93.62 85 THR A N 1
ATOM 701 C CA . THR A 1 85 ? -9.995 4.319 -14.571 1.00 93.62 85 THR A CA 1
ATOM 702 C C . THR A 1 85 ? -11.089 3.397 -14.052 1.00 93.62 85 THR A C 1
ATOM 704 O O . THR A 1 85 ? -11.619 2.582 -14.811 1.00 93.62 85 THR A O 1
ATOM 707 N N . VAL A 1 86 ? -11.395 3.488 -12.760 1.00 94.06 86 VAL A N 1
ATOM 708 C CA . VAL A 1 86 ? -12.426 2.691 -12.077 1.00 94.06 86 VAL A CA 1
ATOM 709 C C . VAL A 1 86 ? -13.620 3.577 -11.728 1.00 94.06 86 VAL A C 1
ATOM 711 O O . VAL A 1 86 ? -13.440 4.772 -11.508 1.00 94.06 86 VAL A O 1
ATOM 714 N N . PHE A 1 87 ? -14.819 2.996 -11.685 1.00 94.00 87 PHE A N 1
ATOM 715 C CA . PHE A 1 87 ? -16.067 3.695 -11.353 1.00 94.00 87 PHE A CA 1
ATOM 716 C C . PHE A 1 87 ? -16.774 2.987 -10.189 1.00 94.00 87 PHE A C 1
ATOM 718 O O . PHE A 1 87 ? -17.669 2.169 -10.433 1.00 94.00 87 PHE A O 1
ATOM 725 N N . PRO A 1 88 ? -16.362 3.241 -8.932 1.00 90.56 88 PRO A N 1
ATOM 726 C CA . PRO A 1 88 ? -16.974 2.625 -7.756 1.00 90.56 88 PRO A CA 1
ATOM 727 C C . PRO A 1 88 ? -18.481 2.888 -7.652 1.00 90.56 88 PRO A C 1
ATOM 729 O O . PRO A 1 88 ? -19.221 2.038 -7.179 1.00 90.56 88 PRO A O 1
ATOM 732 N N . GLU A 1 89 ? -18.964 4.013 -8.180 1.00 90.62 89 GLU A N 1
ATOM 733 C CA . GLU A 1 89 ? -20.378 4.413 -8.146 1.00 90.62 89 GLU A CA 1
ATOM 734 C C . GLU A 1 89 ? -21.274 3.514 -9.011 1.00 90.62 89 GLU A C 1
ATOM 736 O O . GLU A 1 89 ? -22.497 3.564 -8.913 1.00 90.62 89 GLU A O 1
ATOM 741 N N . ARG A 1 90 ? -20.669 2.713 -9.898 1.00 92.94 90 ARG A N 1
ATOM 742 C CA . ARG A 1 90 ? -21.364 1.751 -10.766 1.00 92.94 90 ARG A CA 1
ATOM 743 C C . ARG A 1 90 ? -21.357 0.336 -10.197 1.00 92.94 90 ARG A C 1
ATOM 745 O O . ARG A 1 90 ? -21.865 -0.571 -10.859 1.00 92.94 90 ARG A O 1
ATOM 752 N N . LEU A 1 91 ? -20.738 0.129 -9.034 1.00 90.81 91 LEU A N 1
ATOM 753 C CA . LEU A 1 91 ? -20.765 -1.159 -8.358 1.00 90.81 91 LEU A CA 1
ATOM 754 C C . LEU A 1 91 ? -22.209 -1.532 -8.000 1.00 90.81 91 LEU A C 1
ATOM 756 O O . LEU A 1 91 ? -23.053 -0.656 -7.798 1.00 90.81 91 LEU A O 1
ATOM 760 N N . PRO A 1 92 ? -22.521 -2.836 -7.961 1.00 90.81 92 PRO A N 1
ATOM 761 C CA . PRO A 1 92 ? -23.807 -3.266 -7.456 1.00 90.81 92 PRO A CA 1
ATOM 762 C C . PRO A 1 92 ? -23.924 -2.914 -5.969 1.00 90.81 92 PRO A C 1
ATOM 764 O O . PRO A 1 92 ? -22.925 -2.707 -5.286 1.00 90.81 92 PRO A O 1
ATOM 767 N N . ASN A 1 93 ? -25.159 -2.900 -5.480 1.00 90.88 93 ASN A N 1
ATOM 768 C CA . ASN A 1 93 ? -25.450 -2.735 -4.062 1.00 90.88 93 ASN A CA 1
ATOM 769 C C . ASN A 1 93 ? -24.663 -3.734 -3.187 1.00 90.88 93 ASN A C 1
ATOM 771 O O . ASN A 1 93 ? -24.345 -4.851 -3.613 1.00 90.88 93 ASN A O 1
ATOM 775 N N . ASP A 1 94 ? -24.426 -3.333 -1.939 1.00 90.81 94 ASP A N 1
ATOM 776 C CA . ASP A 1 94 ? -23.661 -4.057 -0.919 1.00 90.81 94 ASP A CA 1
ATOM 777 C C . ASP A 1 94 ? -24.059 -5.531 -0.745 1.00 90.81 94 ASP A C 1
ATOM 779 O O . ASP A 1 94 ? -23.204 -6.390 -0.514 1.00 90.81 94 ASP A O 1
ATOM 783 N N . ASP A 1 95 ? -25.339 -5.870 -0.926 1.00 91.00 95 ASP A N 1
ATOM 784 C CA . ASP A 1 95 ? -25.872 -7.234 -0.838 1.00 91.00 95 ASP A CA 1
ATOM 785 C C . ASP A 1 95 ? -25.278 -8.178 -1.894 1.00 91.00 95 ASP A C 1
ATOM 787 O O . ASP A 1 95 ? -25.130 -9.374 -1.637 1.00 91.00 95 ASP A O 1
ATOM 791 N N . LYS A 1 96 ? -24.834 -7.645 -3.035 1.00 93.12 96 LYS A N 1
ATOM 792 C CA . LYS A 1 96 ? -24.257 -8.409 -4.153 1.00 93.12 96 LYS A CA 1
ATOM 793 C C . LYS A 1 96 ? -22.732 -8.417 -4.175 1.00 93.12 96 LYS A C 1
ATOM 795 O O . LYS A 1 96 ? -22.146 -9.083 -5.027 1.00 93.12 96 LYS A O 1
ATOM 800 N N . LEU A 1 97 ? -22.085 -7.685 -3.269 1.00 93.94 97 LEU A N 1
ATOM 801 C CA . LEU A 1 97 ? -20.629 -7.685 -3.155 1.00 93.94 97 LEU A CA 1
ATOM 802 C C . LEU A 1 97 ? -20.118 -9.040 -2.615 1.00 93.94 97 LEU A C 1
ATOM 804 O O . LEU A 1 97 ? -20.812 -9.660 -1.804 1.00 93.94 97 LEU A O 1
ATOM 808 N N . PRO A 1 98 ? -18.945 -9.532 -3.055 1.00 95.44 98 PRO A N 1
ATOM 809 C CA . PRO A 1 98 ? -18.360 -10.777 -2.546 1.00 95.44 98 PRO A CA 1
ATOM 810 C C . PRO A 1 98 ? -17.820 -10.617 -1.115 1.00 95.44 98 PRO A C 1
ATOM 812 O O . PRO A 1 98 ? -17.579 -9.500 -0.668 1.00 95.44 98 PRO A O 1
ATOM 815 N N . ALA A 1 99 ? -17.591 -11.714 -0.392 1.00 94.38 99 ALA A N 1
ATOM 816 C CA . ALA A 1 99 ? -16.776 -11.658 0.826 1.00 94.38 99 ALA A CA 1
ATOM 817 C C . ALA A 1 99 ? -15.297 -11.408 0.471 1.00 94.38 99 ALA A C 1
ATOM 819 O O . ALA A 1 99 ? -14.831 -11.858 -0.578 1.00 94.38 99 ALA A O 1
ATOM 820 N N . ILE A 1 100 ? -14.583 -10.663 1.315 1.00 93.88 100 ILE A N 1
ATOM 821 C CA . ILE A 1 100 ? -13.171 -10.308 1.156 1.00 93.88 100 ILE A CA 1
ATOM 822 C C . ILE A 1 100 ? -12.429 -10.612 2.455 1.00 93.88 100 ILE A C 1
ATOM 824 O O . ILE A 1 100 ? -12.818 -10.142 3.526 1.00 93.88 100 ILE A O 1
ATOM 828 N N . ASP A 1 101 ? -11.303 -11.304 2.308 1.00 94.38 101 ASP A N 1
ATOM 829 C CA . ASP A 1 101 ? -10.349 -11.572 3.378 1.00 94.38 101 ASP A CA 1
ATOM 830 C C . ASP A 1 101 ? -9.108 -10.685 3.202 1.00 94.38 101 ASP A C 1
ATOM 832 O O . ASP A 1 101 ? -8.480 -10.664 2.139 1.00 94.38 101 ASP A O 1
ATOM 836 N N . VAL A 1 102 ? -8.743 -9.940 4.244 1.00 94.69 102 VAL A N 1
ATOM 837 C CA . VAL A 1 102 ? -7.537 -9.107 4.291 1.00 94.69 102 VAL A CA 1
ATOM 838 C C . VAL A 1 102 ? -6.517 -9.777 5.195 1.00 94.69 102 VAL A C 1
ATOM 840 O O . VAL A 1 102 ? -6.728 -9.857 6.400 1.00 94.69 102 VAL A O 1
ATOM 843 N N . PHE A 1 103 ? -5.396 -10.213 4.630 1.00 94.75 103 PHE A N 1
ATOM 844 C CA . PHE A 1 103 ? -4.299 -10.816 5.384 1.00 94.75 103 PHE A CA 1
ATOM 845 C C . PHE A 1 103 ? -3.206 -9.787 5.670 1.00 94.75 103 PHE A C 1
ATOM 847 O O . PHE A 1 103 ? -2.704 -9.125 4.760 1.00 94.75 103 PHE A O 1
ATOM 854 N N . ILE A 1 104 ? -2.831 -9.670 6.939 1.00 94.56 104 ILE A N 1
ATOM 855 C CA . ILE A 1 104 ? -1.724 -8.855 7.428 1.00 94.56 104 ILE A CA 1
ATOM 856 C C . ILE A 1 104 ? -0.723 -9.821 8.047 1.00 94.56 104 ILE A C 1
ATOM 858 O O . ILE A 1 104 ? -1.048 -10.494 9.019 1.00 94.56 104 ILE A O 1
ATOM 862 N N . CYS A 1 105 ? 0.483 -9.893 7.495 1.00 92.81 105 CYS A N 1
ATOM 863 C CA . CYS A 1 105 ? 1.559 -10.708 8.049 1.00 92.81 105 CYS A CA 1
ATOM 864 C C . CYS A 1 105 ? 2.599 -9.796 8.691 1.00 92.81 105 CYS A C 1
ATOM 866 O O . CYS A 1 105 ? 2.952 -8.771 8.104 1.00 92.81 105 CYS A O 1
ATOM 868 N N . THR A 1 106 ? 3.082 -10.170 9.872 1.00 90.06 106 THR A N 1
ATOM 869 C CA . THR A 1 106 ? 4.178 -9.485 10.548 1.00 90.06 106 THR A CA 1
ATOM 870 C C . THR A 1 106 ? 5.279 -10.452 10.946 1.00 90.06 106 THR A C 1
ATOM 872 O O . THR A 1 106 ? 5.021 -11.605 11.283 1.00 90.06 106 THR A O 1
ATOM 875 N N . THR A 1 107 ? 6.520 -9.974 10.872 1.00 84.56 107 THR A N 1
ATOM 876 C CA . THR A 1 107 ? 7.717 -10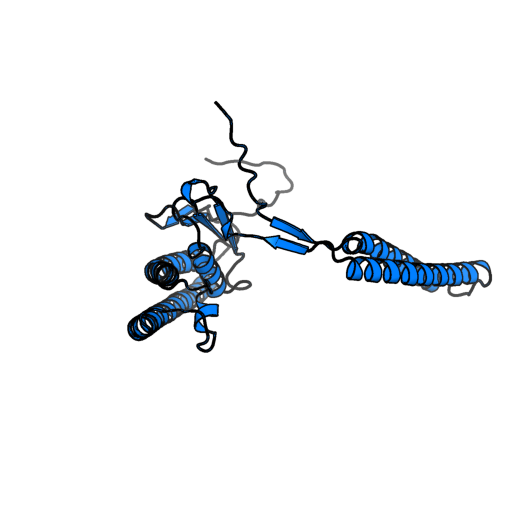.774 11.172 1.00 84.56 107 THR A CA 1
ATOM 877 C C . THR A 1 107 ? 8.335 -10.466 12.533 1.00 84.56 107 THR A C 1
ATOM 879 O O . THR A 1 107 ? 9.250 -11.169 12.961 1.00 84.56 107 THR A O 1
ATOM 882 N N . GLY A 1 108 ? 7.856 -9.421 13.216 1.00 82.31 108 GLY A N 1
ATOM 883 C CA . GLY A 1 108 ? 8.268 -9.082 14.574 1.00 82.31 108 GLY A CA 1
ATOM 884 C C . GLY A 1 108 ? 8.533 -7.593 14.825 1.00 82.31 108 GLY A C 1
ATOM 885 O O . GLY A 1 108 ? 8.813 -6.828 13.896 1.00 82.31 108 GLY A O 1
ATOM 886 N N . PRO A 1 109 ? 8.519 -7.180 16.107 1.00 85.19 109 PRO A N 1
ATOM 887 C CA . PRO A 1 109 ? 8.555 -5.777 16.529 1.00 85.19 109 PRO A CA 1
ATOM 888 C C . PRO A 1 109 ? 9.855 -5.033 16.186 1.00 85.19 109 PRO A C 1
ATOM 890 O O . PRO A 1 109 ? 9.856 -3.802 16.156 1.00 85.19 109 PRO A O 1
ATOM 893 N N . ASP A 1 110 ? 10.959 -5.750 15.948 1.00 83.56 110 ASP A N 1
ATOM 894 C CA . ASP A 1 110 ? 12.268 -5.146 15.663 1.00 83.56 110 ASP A CA 1
ATOM 895 C C . ASP A 1 110 ? 12.374 -4.597 14.235 1.00 83.56 110 ASP A C 1
ATOM 897 O O . ASP A 1 110 ? 12.994 -3.557 14.013 1.00 83.56 110 ASP A O 1
ATOM 901 N N . LYS A 1 111 ? 11.767 -5.287 13.260 1.00 86.62 111 LYS A N 1
ATOM 902 C CA . LYS A 1 111 ? 11.724 -4.847 11.855 1.00 86.62 111 LYS A CA 1
ATOM 903 C C . LYS A 1 111 ? 10.470 -4.034 11.559 1.00 86.62 111 LYS A C 1
ATOM 905 O O . LYS A 1 111 ? 10.519 -3.087 10.778 1.00 86.62 111 LYS A O 1
ATOM 910 N N . GLU A 1 112 ? 9.360 -4.403 12.187 1.00 90.19 112 GLU A N 1
ATOM 911 C CA . GLU A 1 112 ? 8.041 -3.836 11.952 1.00 90.19 112 GLU A CA 1
ATOM 912 C C . GLU A 1 112 ? 7.469 -3.350 13.288 1.00 90.19 112 GLU A C 1
ATOM 914 O O . GLU A 1 112 ? 6.952 -4.147 14.073 1.00 90.19 112 GLU A O 1
ATOM 919 N N . PRO A 1 113 ? 7.547 -2.041 13.586 1.00 92.81 113 PRO A N 1
ATOM 920 C CA . PRO A 1 113 ? 7.060 -1.513 14.852 1.00 92.81 113 PRO A CA 1
ATOM 921 C C . PRO A 1 113 ? 5.602 -1.915 15.097 1.00 92.81 113 PRO A C 1
ATOM 923 O O . PRO A 1 113 ? 4.733 -1.629 14.271 1.00 92.81 113 PRO A O 1
ATOM 926 N N . THR A 1 114 ? 5.310 -2.513 16.257 1.00 93.81 114 THR A N 1
ATOM 927 C CA . THR A 1 114 ? 3.984 -3.083 16.562 1.00 93.81 114 THR A CA 1
ATOM 928 C C . THR A 1 114 ? 2.851 -2.070 16.380 1.00 93.81 114 THR A C 1
ATOM 930 O O . THR A 1 114 ? 1.813 -2.398 15.820 1.00 93.81 114 THR A O 1
ATOM 933 N N . ILE A 1 115 ? 3.058 -0.804 16.765 1.00 95.88 115 ILE A N 1
ATOM 934 C CA . ILE A 1 115 ? 2.086 0.281 16.533 1.00 95.88 115 ILE A CA 1
ATOM 935 C C . ILE A 1 115 ? 1.783 0.486 15.041 1.00 95.88 115 ILE A C 1
ATOM 937 O O . ILE A 1 115 ? 0.640 0.764 14.682 1.00 95.88 115 ILE A O 1
ATOM 941 N N . GLY A 1 116 ? 2.781 0.365 14.163 1.00 96.25 116 GLY A N 1
ATOM 942 C CA . GLY A 1 116 ? 2.598 0.474 12.714 1.00 96.25 116 GLY A CA 1
ATOM 943 C C . GLY A 1 116 ? 1.751 -0.672 12.158 1.00 96.25 116 GLY A C 1
ATOM 944 O O . GLY A 1 116 ? 0.821 -0.437 11.382 1.00 96.25 116 GLY A O 1
ATOM 945 N N . VAL A 1 117 ? 2.003 -1.896 12.631 1.00 96.00 117 VAL A N 1
ATOM 946 C CA . VAL A 1 117 ? 1.195 -3.081 12.294 1.00 96.00 117 VAL A CA 1
ATOM 947 C C . VAL A 1 117 ? -0.246 -2.893 12.772 1.00 96.00 117 VAL A C 1
ATOM 949 O O . VAL A 1 117 ? -1.184 -3.061 11.996 1.00 96.00 117 VAL A O 1
ATOM 952 N N . MET A 1 118 ? -0.443 -2.434 14.010 1.00 96.69 118 MET A N 1
ATOM 953 C CA . MET A 1 118 ? -1.778 -2.193 14.560 1.00 96.69 118 MET A CA 1
ATOM 954 C C . MET A 1 118 ? -2.537 -1.061 13.853 1.00 96.69 118 MET A C 1
ATOM 956 O O . MET A 1 118 ? -3.747 -1.147 13.671 1.00 96.69 118 MET A O 1
ATOM 960 N N . ASN A 1 119 ? -1.852 -0.010 13.397 1.00 97.56 119 ASN A N 1
ATOM 961 C CA . ASN A 1 119 ? -2.470 1.019 12.558 1.00 97.56 119 ASN A CA 1
ATOM 962 C C . ASN A 1 119 ? -2.935 0.458 11.207 1.00 97.56 119 ASN A C 1
ATOM 964 O O . ASN A 1 119 ? -4.002 0.834 10.722 1.00 97.56 119 ASN A O 1
ATOM 968 N N . THR A 1 120 ? -2.166 -0.463 10.623 1.00 97.06 120 THR A N 1
ATOM 969 C CA . THR A 1 120 ? -2.552 -1.177 9.398 1.00 97.06 120 THR A CA 1
ATOM 970 C C . THR A 1 120 ? -3.777 -2.057 9.649 1.00 97.06 120 THR A C 1
ATOM 972 O O . THR A 1 120 ? -4.732 -1.998 8.875 1.00 97.06 120 THR A O 1
ATOM 975 N N . LEU A 1 121 ? -3.803 -2.778 10.775 1.00 96.38 121 LEU A N 1
ATOM 976 C CA . LEU A 1 121 ? -4.951 -3.570 11.224 1.00 96.38 121 LEU A CA 1
ATOM 977 C C . LEU A 1 121 ? -6.214 -2.710 11.372 1.00 96.38 121 LEU A C 1
ATOM 979 O O . LEU A 1 121 ? -7.241 -2.999 10.763 1.00 96.38 121 LEU A O 1
ATOM 983 N N . LEU A 1 122 ? -6.126 -1.604 12.112 1.00 96.56 122 LEU A N 1
ATOM 984 C CA . LEU A 1 122 ? -7.233 -0.664 12.310 1.00 96.56 122 LEU A CA 1
ATOM 985 C C . LEU A 1 122 ? -7.708 -0.036 10.995 1.00 96.56 122 LEU A C 1
ATOM 987 O O . LEU A 1 122 ? -8.908 0.158 10.804 1.00 96.56 122 LEU A O 1
ATOM 991 N N . SER A 1 123 ? -6.783 0.251 10.076 1.00 96.81 123 SER A N 1
ATOM 992 C CA . SER A 1 123 ? -7.105 0.764 8.744 1.00 96.81 123 SER A CA 1
ATOM 993 C C . SER A 1 123 ? -7.842 -0.269 7.891 1.00 96.81 123 SER A C 1
ATOM 995 O O . SER A 1 123 ? -8.777 0.100 7.183 1.00 96.81 123 SER A O 1
ATOM 997 N N . ALA A 1 124 ? -7.450 -1.545 7.960 1.00 96.00 124 ALA A N 1
ATOM 998 C CA . ALA A 1 124 ? -8.122 -2.638 7.260 1.00 96.00 124 ALA A CA 1
ATOM 999 C C . ALA A 1 124 ? -9.543 -2.859 7.800 1.00 96.00 124 ALA A C 1
ATOM 1001 O O . ALA A 1 124 ? -10.493 -2.938 7.028 1.00 96.00 124 ALA A O 1
ATOM 1002 N N . MET A 1 125 ? -9.718 -2.855 9.123 1.00 94.38 125 MET A N 1
ATOM 1003 C CA . MET A 1 125 ? -11.037 -2.969 9.761 1.00 94.38 125 MET A CA 1
ATOM 1004 C C . MET A 1 125 ? -11.978 -1.796 9.433 1.00 94.38 125 MET A C 1
ATOM 1006 O O . MET A 1 125 ? -13.201 -1.928 9.509 1.00 94.38 125 MET A O 1
ATOM 1010 N N . ALA A 1 126 ? -11.411 -0.634 9.103 1.00 94.88 126 ALA A N 1
ATOM 1011 C CA . ALA A 1 126 ? -12.137 0.585 8.761 1.00 94.88 126 ALA A CA 1
ATOM 1012 C C . ALA A 1 126 ? -12.385 0.756 7.253 1.00 94.88 126 ALA A C 1
ATOM 1014 O O . ALA A 1 126 ? -12.832 1.829 6.840 1.00 94.88 126 ALA A O 1
ATOM 1015 N N . LEU A 1 127 ? -12.108 -0.263 6.430 1.00 93.69 127 LEU A N 1
ATOM 1016 C CA . LEU A 1 127 ? -12.469 -0.243 5.014 1.00 93.69 127 LEU A CA 1
ATOM 1017 C C . LEU A 1 127 ? -13.975 -0.015 4.837 1.00 93.69 127 LEU A C 1
ATOM 1019 O O . LEU A 1 127 ? -14.800 -0.464 5.634 1.00 93.69 127 LEU A O 1
ATOM 1023 N N . ASP A 1 128 ? -14.314 0.713 3.775 1.00 91.62 128 ASP A N 1
ATOM 1024 C CA . ASP A 1 128 ? -15.700 0.988 3.407 1.00 91.62 128 ASP A CA 1
ATOM 1025 C C . ASP A 1 128 ? -16.280 -0.227 2.676 1.00 91.62 128 ASP A C 1
ATOM 1027 O O . ASP A 1 128 ? -16.275 -0.302 1.448 1.00 91.62 128 ASP A O 1
ATOM 1031 N N . TYR A 1 129 ? -16.642 -1.245 3.457 1.00 92.50 129 TYR A N 1
ATOM 1032 C CA . TYR A 1 129 ? -17.149 -2.520 2.965 1.00 92.50 129 TYR A CA 1
ATOM 1033 C C . TYR A 1 129 ? -18.197 -3.100 3.925 1.00 92.50 129 TYR A C 1
ATOM 1035 O O . TYR A 1 129 ? -18.119 -2.831 5.134 1.00 92.50 129 TYR A O 1
ATOM 1043 N N . PRO A 1 130 ? -19.155 -3.914 3.436 1.00 91.69 130 PRO A N 1
ATOM 1044 C CA . PRO A 1 130 ? -20.160 -4.523 4.295 1.00 91.69 130 PRO A CA 1
ATOM 1045 C C . PRO A 1 130 ? -19.522 -5.336 5.429 1.00 91.69 130 PRO A C 1
ATOM 1047 O O . PRO A 1 130 ? -18.648 -6.174 5.182 1.00 91.69 130 PRO A O 1
ATOM 1050 N N . PRO A 1 131 ? -19.930 -5.097 6.688 1.00 87.81 131 PRO A N 1
ATOM 1051 C CA . PRO A 1 131 ? -19.260 -5.665 7.847 1.00 87.81 131 PRO A CA 1
ATOM 1052 C C . PRO A 1 131 ? -19.382 -7.191 7.942 1.00 87.81 131 PRO A C 1
ATOM 1054 O O . PRO A 1 131 ? -18.529 -7.839 8.539 1.00 87.81 131 PRO A O 1
ATOM 1057 N N . ASP A 1 132 ? -20.429 -7.765 7.366 1.00 88.62 132 ASP A N 1
ATOM 1058 C CA . ASP A 1 132 ? -20.670 -9.203 7.265 1.00 88.62 132 ASP A CA 1
ATOM 1059 C C . ASP A 1 132 ? -19.803 -9.894 6.200 1.00 88.62 132 ASP A C 1
ATOM 1061 O O . ASP A 1 132 ? -19.750 -11.121 6.167 1.00 88.62 132 ASP A O 1
ATOM 1065 N N . LYS A 1 133 ? -19.115 -9.114 5.356 1.00 91.56 133 LYS A N 1
ATOM 1066 C CA . LYS A 1 133 ? -18.341 -9.587 4.199 1.00 91.56 133 LYS A CA 1
ATOM 1067 C C . LYS A 1 133 ? -16.869 -9.196 4.240 1.00 91.56 133 LYS A C 1
ATOM 1069 O O . LYS A 1 133 ? -16.150 -9.495 3.294 1.00 91.56 133 LYS A O 1
ATOM 1074 N N . LEU A 1 134 ? -16.433 -8.492 5.278 1.00 91.75 134 LEU A N 1
ATOM 1075 C CA . LEU A 1 134 ? -15.042 -8.105 5.469 1.00 91.75 134 LEU A CA 1
ATOM 1076 C C . LEU A 1 134 ? -14.458 -8.891 6.637 1.00 91.75 134 LEU A C 1
ATOM 1078 O O . LEU A 1 134 ? -14.883 -8.712 7.780 1.00 91.75 134 LEU A O 1
ATOM 1082 N N . HIS A 1 135 ? -13.450 -9.704 6.356 1.00 90.19 135 HIS A N 1
ATOM 1083 C CA . HIS A 1 135 ? -12.711 -10.453 7.362 1.00 90.19 135 HIS A CA 1
ATOM 1084 C C . HIS A 1 135 ? -11.251 -10.003 7.344 1.00 90.19 135 HIS A C 1
ATOM 1086 O O . HIS A 1 135 ? -10.651 -9.855 6.282 1.00 90.19 135 HIS A O 1
ATOM 1092 N N . VAL A 1 136 ? -10.674 -9.744 8.515 1.00 92.00 136 VAL A N 1
ATOM 1093 C CA . VAL A 1 136 ? -9.285 -9.294 8.647 1.00 92.00 136 VAL A CA 1
ATOM 1094 C C . VAL A 1 136 ? -8.508 -10.307 9.477 1.00 92.00 136 VAL A C 1
ATOM 1096 O O . VAL A 1 136 ? -8.920 -10.679 10.576 1.00 92.00 136 VAL A O 1
ATOM 1099 N N . TYR A 1 137 ? -7.375 -10.741 8.940 1.00 91.06 137 TYR A N 1
ATOM 1100 C CA . TYR A 1 137 ? -6.507 -11.756 9.510 1.00 91.06 137 TYR A CA 1
ATOM 1101 C C . TYR A 1 137 ? -5.150 -11.146 9.840 1.00 91.06 137 TYR A C 1
ATOM 1103 O O . TYR A 1 137 ? -4.534 -10.524 8.975 1.00 91.06 137 TYR A O 1
ATOM 1111 N N . LEU A 1 138 ? -4.676 -11.336 11.072 1.00 91.06 138 LEU A N 1
ATOM 1112 C CA . LEU A 1 138 ? -3.308 -10.988 11.466 1.00 91.06 138 LEU A CA 1
ATOM 1113 C C . LEU A 1 138 ? -2.514 -12.274 11.722 1.00 91.06 138 LEU A C 1
ATOM 1115 O O . LEU A 1 138 ? -2.868 -13.045 12.615 1.00 91.06 138 LEU A O 1
ATOM 1119 N N . SER A 1 139 ? -1.453 -12.475 10.942 1.00 90.44 139 SER A N 1
ATOM 1120 C CA . SER A 1 139 ? -0.463 -13.540 11.111 1.00 90.44 139 SER A CA 1
ATOM 1121 C C . SER A 1 139 ? 0.829 -12.958 11.657 1.00 90.44 139 SER A C 1
ATOM 1123 O O . SER A 1 139 ? 1.364 -12.010 11.088 1.00 90.44 139 SER A O 1
ATOM 1125 N N . ASP A 1 140 ? 1.327 -13.519 12.753 1.00 88.00 140 ASP A N 1
ATOM 1126 C CA . ASP A 1 140 ? 2.638 -13.190 13.312 1.00 88.00 140 ASP A CA 1
ATOM 1127 C C . ASP A 1 140 ? 3.563 -14.394 13.162 1.00 88.00 140 ASP A C 1
ATOM 1129 O O . ASP A 1 140 ? 3.452 -15.364 13.914 1.00 88.00 140 ASP A O 1
ATOM 1133 N N . ASP A 1 141 ? 4.470 -14.310 12.192 1.00 84.50 141 ASP A N 1
ATOM 1134 C CA . ASP A 1 141 ? 5.433 -15.367 11.877 1.00 84.50 141 ASP A CA 1
ATOM 1135 C C . ASP A 1 141 ? 6.505 -15.504 12.971 1.00 84.50 141 ASP A C 1
ATOM 1137 O O . ASP A 1 141 ? 7.182 -16.527 13.057 1.00 84.50 141 ASP A O 1
ATOM 1141 N N . GLY A 1 142 ? 6.687 -14.466 13.795 1.00 78.19 142 GLY A N 1
ATOM 1142 C CA . GLY A 1 142 ? 7.635 -14.459 14.904 1.00 78.19 142 GLY A CA 1
ATOM 1143 C C . GLY A 1 142 ? 7.036 -14.900 16.239 1.00 78.19 142 GLY A C 1
ATOM 1144 O O . GLY A 1 142 ? 7.774 -15.038 17.214 1.00 78.19 142 GLY A O 1
ATOM 1145 N N . GLY A 1 143 ? 5.714 -15.102 16.305 1.00 79.06 143 GLY A N 1
ATOM 1146 C CA . GLY A 1 143 ? 5.031 -15.570 17.513 1.00 79.06 143 GLY A CA 1
ATOM 1147 C C . GLY A 1 143 ? 5.193 -14.644 18.724 1.00 79.06 143 GLY A C 1
ATOM 1148 O O . GLY A 1 143 ? 5.181 -15.108 19.866 1.00 79.06 143 GLY A O 1
ATOM 1149 N N . TYR A 1 144 ? 5.369 -13.337 18.512 1.00 82.44 144 TYR A N 1
ATOM 1150 C CA . TYR A 1 144 ? 5.689 -12.408 19.588 1.00 82.44 144 TYR A CA 1
ATOM 1151 C C . TYR A 1 144 ? 4.462 -12.126 20.463 1.00 82.44 144 TYR A C 1
ATOM 1153 O O . TYR A 1 144 ? 3.429 -11.626 20.011 1.00 82.44 144 TYR A O 1
ATOM 1161 N N . ALA A 1 145 ? 4.596 -12.344 21.775 1.00 84.25 145 ALA A N 1
ATOM 1162 C CA . ALA A 1 145 ? 3.514 -12.104 22.736 1.00 84.25 145 ALA A CA 1
ATOM 1163 C C . ALA A 1 145 ? 3.006 -10.646 22.725 1.00 84.25 145 ALA A C 1
ATOM 1165 O O . ALA A 1 145 ? 1.822 -10.389 22.967 1.00 84.25 145 ALA A O 1
ATOM 1166 N N . ILE A 1 146 ? 3.884 -9.685 22.412 1.00 89.00 146 ILE A N 1
ATOM 1167 C CA . ILE A 1 146 ? 3.509 -8.274 22.273 1.00 89.00 146 ILE A CA 1
ATOM 1168 C C . ILE A 1 146 ? 2.537 -8.042 21.110 1.00 89.00 146 ILE A C 1
ATOM 1170 O O . ILE A 1 146 ? 1.642 -7.209 21.240 1.00 89.00 146 ILE A O 1
ATOM 1174 N N . THR A 1 147 ? 2.642 -8.795 20.012 1.00 89.25 147 THR A N 1
ATOM 1175 C CA . THR A 1 147 ? 1.721 -8.679 18.873 1.00 89.25 147 THR A CA 1
ATOM 1176 C C . THR A 1 147 ? 0.306 -9.053 19.290 1.00 89.25 147 THR A C 1
ATOM 1178 O O . THR A 1 147 ? -0.633 -8.305 19.013 1.00 89.25 147 THR A O 1
ATOM 1181 N N . LEU A 1 148 ? 0.155 -10.149 20.045 1.00 87.19 148 LEU A N 1
ATOM 1182 C CA . LEU A 1 148 ? -1.140 -10.568 20.580 1.00 87.19 148 LEU A CA 1
ATOM 1183 C C . LEU A 1 148 ? -1.747 -9.508 21.500 1.00 87.19 148 LEU A C 1
ATOM 1185 O O . LEU A 1 148 ? -2.914 -9.134 21.370 1.00 87.19 148 LEU A O 1
ATOM 1189 N N . HIS A 1 149 ? -0.943 -9.010 22.441 1.00 90.12 149 HIS A N 1
ATOM 1190 C CA . HIS A 1 149 ? -1.390 -7.989 23.380 1.00 90.12 149 HIS A CA 1
ATOM 1191 C C . HIS A 1 149 ? -1.817 -6.711 22.647 1.00 90.12 149 HIS A C 1
ATOM 1193 O O . HIS A 1 149 ? -2.905 -6.186 22.884 1.00 90.12 149 HIS A O 1
ATOM 1199 N N . ALA A 1 150 ? -0.996 -6.245 21.706 1.00 93.19 150 ALA A N 1
ATOM 1200 C CA . ALA A 1 150 ? -1.285 -5.066 20.908 1.00 93.19 150 ALA A CA 1
ATOM 1201 C C . ALA A 1 150 ? -2.528 -5.238 20.028 1.00 93.19 150 ALA A C 1
ATOM 1203 O O . ALA A 1 150 ? -3.278 -4.277 19.843 1.00 93.19 150 ALA A O 1
ATOM 1204 N N . MET A 1 151 ? -2.807 -6.450 19.543 1.00 91.94 151 MET A N 1
ATOM 1205 C CA . MET A 1 151 ? -4.045 -6.723 18.824 1.00 91.94 151 MET A CA 1
ATOM 1206 C C . MET A 1 151 ? -5.277 -6.597 19.727 1.00 91.94 151 MET A C 1
ATOM 1208 O O . MET A 1 151 ? -6.244 -5.944 19.337 1.00 91.94 151 MET A O 1
ATOM 1212 N N . ARG A 1 152 ? -5.245 -7.131 20.954 1.00 91.56 152 ARG A N 1
ATOM 1213 C CA . ARG A 1 152 ? -6.349 -6.960 21.922 1.00 91.56 152 ARG A CA 1
ATOM 1214 C C . ARG A 1 152 ? -6.587 -5.487 22.275 1.00 91.56 152 ARG A C 1
ATOM 1216 O O . ARG A 1 152 ? -7.732 -5.036 22.382 1.00 91.56 152 ARG A O 1
ATOM 1223 N N . GLU A 1 153 ? -5.511 -4.717 22.405 1.00 94.69 153 GLU A N 1
ATOM 1224 C CA . GLU A 1 153 ? -5.583 -3.268 22.613 1.00 94.69 153 GLU A CA 1
ATOM 1225 C C . GLU A 1 153 ? -6.170 -2.536 21.398 1.00 94.69 153 GLU A C 1
ATOM 1227 O O . GLU A 1 153 ? -7.012 -1.644 21.545 1.00 94.69 153 GLU A O 1
ATOM 1232 N N . SER A 1 154 ? -5.795 -2.962 20.192 1.00 94.56 154 SER A N 1
ATOM 1233 C CA . SER A 1 154 ? -6.326 -2.427 18.935 1.00 94.56 154 SER A CA 1
ATOM 1234 C C . SER A 1 154 ? -7.808 -2.726 18.782 1.00 94.56 154 SER A C 1
ATOM 1236 O O . SER A 1 154 ? -8.572 -1.832 18.439 1.00 94.56 154 SER A O 1
ATOM 1238 N N . TRP A 1 155 ? -8.247 -3.941 19.114 1.00 91.81 155 TRP A N 1
ATOM 1239 C CA . TRP A 1 155 ? -9.662 -4.306 19.141 1.00 91.81 155 TRP A CA 1
ATOM 1240 C C . TRP A 1 155 ? -10.468 -3.398 20.078 1.00 91.81 155 TRP A C 1
ATOM 1242 O O . TRP A 1 155 ? -11.533 -2.892 19.718 1.00 91.81 155 TRP A O 1
ATOM 1252 N N . SER A 1 156 ? -9.932 -3.120 21.268 1.00 93.50 156 SER A N 1
ATOM 1253 C CA . SER A 1 156 ? -10.567 -2.215 22.230 1.00 93.50 156 SER A CA 1
ATOM 1254 C C . SER A 1 156 ? -10.685 -0.789 21.682 1.00 93.50 156 SER A C 1
ATOM 1256 O O . SER A 1 156 ? -11.734 -0.158 21.828 1.00 93.50 156 SER A O 1
ATOM 1258 N N . PHE A 1 157 ? -9.649 -0.294 21.000 1.00 96.19 157 PHE A N 1
ATOM 1259 C CA . PHE A 1 157 ? -9.673 1.014 20.341 1.00 96.19 157 PHE A CA 1
ATOM 1260 C C . PHE A 1 157 ? -10.584 1.047 19.100 1.00 96.19 157 PHE A C 1
ATOM 1262 O O . PHE A 1 157 ? -11.274 2.041 18.865 1.00 96.19 157 PHE A O 1
ATOM 1269 N N . ALA A 1 158 ? -10.673 -0.044 18.338 1.00 95.00 158 ALA A N 1
ATOM 1270 C CA . ALA A 1 158 ? -11.497 -0.144 17.136 1.00 95.00 158 ALA A CA 1
ATOM 1271 C C . ALA A 1 158 ? -12.979 0.148 17.411 1.00 95.00 158 ALA A C 1
ATOM 1273 O O . ALA A 1 158 ? -13.659 0.758 16.585 1.00 95.00 158 ALA A O 1
ATOM 1274 N N . ARG A 1 159 ? -13.470 -0.201 18.607 1.00 93.38 159 ARG A N 1
ATOM 1275 C CA . ARG A 1 159 ? -14.837 0.117 19.058 1.00 93.38 159 ARG A CA 1
ATOM 1276 C C . ARG A 1 159 ? -15.145 1.618 19.052 1.00 93.38 159 ARG A C 1
ATOM 1278 O O . ARG A 1 159 ? -16.307 1.989 18.922 1.00 93.38 159 ARG A O 1
ATOM 1285 N N . TRP A 1 160 ? -14.122 2.461 19.162 1.00 95.31 160 TRP A N 1
ATOM 1286 C CA . TRP A 1 160 ? -14.215 3.916 19.060 1.00 95.31 160 TRP A CA 1
ATOM 1287 C C . TRP A 1 160 ? -13.944 4.391 17.629 1.00 95.31 160 TRP A C 1
ATOM 1289 O O . TRP A 1 160 ? -14.697 5.194 17.076 1.00 95.31 160 TRP A O 1
ATOM 1299 N N . TRP A 1 161 ? -12.889 3.854 17.011 1.00 95.88 161 TRP A N 1
ATOM 1300 C CA . TRP A 1 161 ? -12.403 4.284 15.701 1.00 95.88 161 TRP A CA 1
ATOM 1301 C C . TRP A 1 161 ? -13.357 3.960 14.545 1.00 95.88 161 TRP A C 1
ATOM 1303 O O . TRP A 1 161 ? -13.647 4.838 13.730 1.00 95.88 161 TRP A O 1
ATOM 1313 N N . LEU A 1 162 ? -13.889 2.732 14.470 1.00 94.56 162 LEU A N 1
ATOM 1314 C CA . LEU A 1 162 ? -14.717 2.309 13.332 1.00 94.56 162 LEU A CA 1
ATOM 1315 C C . LEU A 1 162 ? -16.037 3.090 13.237 1.00 94.56 162 LEU A C 1
ATOM 1317 O O . LEU A 1 162 ? -16.351 3.585 12.150 1.00 94.56 162 LEU A O 1
ATOM 1321 N N . PRO A 1 163 ? -16.817 3.268 14.326 1.00 93.06 163 PRO A N 1
ATOM 1322 C CA . PRO A 1 163 ? -18.046 4.055 14.254 1.00 93.06 163 PRO A CA 1
ATOM 1323 C C . PRO A 1 163 ? -17.785 5.531 13.946 1.00 93.06 163 PRO A C 1
ATOM 1325 O O . PRO A 1 163 ? -18.600 6.165 13.280 1.00 93.06 163 PRO A O 1
ATOM 1328 N N . PHE A 1 164 ? -16.670 6.096 14.420 1.00 93.12 164 PHE A N 1
ATOM 1329 C CA . PHE A 1 164 ? -16.241 7.450 14.060 1.00 93.12 164 PHE A CA 1
ATOM 1330 C C . PHE A 1 164 ? -15.952 7.562 12.555 1.00 93.12 164 PHE A C 1
ATOM 1332 O O . PHE A 1 164 ? -16.531 8.410 11.875 1.00 93.12 164 PHE A O 1
ATOM 1339 N N . CYS A 1 165 ? -15.156 6.635 12.013 1.00 92.62 165 CYS A N 1
ATOM 1340 C CA . CYS A 1 165 ? -14.826 6.563 10.591 1.00 92.62 165 CYS A CA 1
ATOM 1341 C C . CYS A 1 165 ? -16.055 6.473 9.682 1.00 92.62 165 CYS A C 1
ATOM 1343 O O . CYS A 1 165 ? -16.103 7.141 8.646 1.00 92.62 165 CYS A O 1
ATOM 1345 N N . ARG A 1 166 ? -17.042 5.649 10.058 1.00 90.06 166 ARG A N 1
ATOM 1346 C CA . ARG A 1 166 ? -18.278 5.457 9.284 1.00 90.06 166 ARG A CA 1
ATOM 1347 C C . ARG A 1 166 ? -19.205 6.667 9.373 1.00 90.06 166 ARG A C 1
ATOM 1349 O O . ARG A 1 166 ? -19.653 7.155 8.344 1.00 90.06 166 ARG A O 1
ATOM 1356 N N . ARG A 1 167 ? -19.464 7.186 10.581 1.00 89.88 167 ARG A N 1
ATOM 1357 C CA . ARG A 1 167 ? -20.408 8.304 10.786 1.00 89.88 167 ARG A CA 1
ATOM 1358 C C . ARG A 1 167 ? -19.965 9.597 10.110 1.00 89.88 167 ARG A C 1
ATOM 1360 O O . ARG A 1 167 ? -20.809 10.306 9.575 1.00 89.88 167 ARG A O 1
ATOM 1367 N N . PHE A 1 168 ? -18.668 9.898 10.138 1.00 89.31 168 PHE A N 1
ATOM 1368 C CA . PHE A 1 168 ? -18.133 11.141 9.576 1.00 89.31 168 PHE A CA 1
ATOM 1369 C C . PHE A 1 168 ? -17.486 10.972 8.199 1.00 89.31 168 PHE A C 1
ATOM 1371 O O . PHE A 1 168 ? -16.906 11.924 7.690 1.00 89.31 168 PHE A O 1
ATOM 1378 N N . GLY A 1 169 ? -17.567 9.783 7.589 1.00 89.44 169 GLY A N 1
ATOM 1379 C CA . GLY A 1 169 ? -17.030 9.547 6.245 1.00 89.44 169 GLY A CA 1
ATOM 1380 C C . GLY A 1 169 ? -15.516 9.766 6.132 1.00 89.44 169 GLY A C 1
ATOM 1381 O O . GLY A 1 169 ? -15.036 10.224 5.098 1.00 89.44 169 GLY A O 1
ATOM 1382 N N . ILE A 1 170 ? -14.758 9.460 7.192 1.00 90.81 170 ILE A N 1
ATOM 1383 C CA . ILE A 1 170 ? -13.316 9.741 7.270 1.00 90.81 170 ILE A CA 1
ATOM 1384 C C . ILE A 1 170 ? -12.557 8.973 6.188 1.00 90.81 170 ILE A C 1
ATOM 1386 O O . ILE A 1 170 ? -12.452 7.753 6.261 1.00 90.81 170 ILE A O 1
ATOM 1390 N N . LYS A 1 171 ? -11.96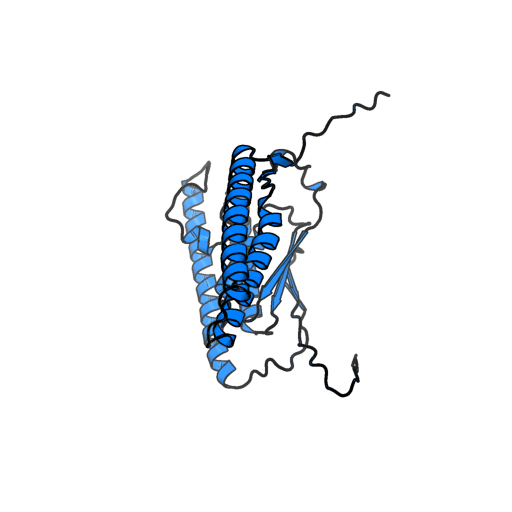7 9.662 5.211 1.00 90.88 171 LYS A N 1
ATOM 1391 C CA . LYS A 1 171 ? -11.251 9.001 4.104 1.00 90.88 171 LYS A CA 1
ATOM 1392 C C . LYS A 1 171 ? -9.944 8.352 4.555 1.00 90.88 171 LYS A C 1
ATOM 1394 O O . LYS A 1 171 ? -9.593 7.266 4.096 1.00 90.88 171 LYS A O 1
ATOM 1399 N N . THR A 1 172 ? -9.231 8.993 5.477 1.00 93.06 172 THR A N 1
ATOM 1400 C CA . THR A 1 172 ? -7.961 8.486 6.007 1.00 93.06 172 THR A CA 1
ATOM 1401 C C . THR A 1 172 ? -8.213 7.435 7.097 1.00 93.06 172 THR A C 1
ATOM 1403 O O . THR A 1 172 ? -8.390 7.770 8.263 1.00 93.06 172 THR A O 1
ATOM 1406 N N . ARG A 1 173 ? -8.251 6.149 6.722 1.00 94.12 173 ARG A N 1
ATOM 1407 C CA . ARG A 1 173 ? -8.615 5.037 7.631 1.00 94.12 173 ARG A CA 1
ATOM 1408 C C . ARG A 1 173 ? -7.537 4.655 8.652 1.00 94.12 173 ARG A C 1
ATOM 1410 O O . ARG A 1 173 ? -7.863 4.068 9.680 1.00 94.12 173 ARG A O 1
ATOM 1417 N N . CYS A 1 174 ? -6.279 5.002 8.389 1.00 96.12 174 CYS A N 1
ATOM 1418 C CA . CYS A 1 174 ? -5.170 4.807 9.320 1.00 96.12 174 CYS A CA 1
ATOM 1419 C C . CYS A 1 174 ? -5.177 5.913 10.397 1.00 96.12 174 CYS A C 1
ATOM 1421 O O . CYS A 1 174 ? -5.021 7.084 10.033 1.00 96.12 174 CYS A O 1
ATOM 1423 N N . PRO A 1 175 ? -5.321 5.579 11.696 1.00 96.00 175 PRO A N 1
ATOM 1424 C CA . PRO A 1 175 ? -5.362 6.568 12.776 1.00 96.00 175 PRO A CA 1
ATOM 1425 C C . PRO A 1 175 ? -4.115 7.457 12.846 1.00 96.00 175 PRO A C 1
ATOM 1427 O O . PRO A 1 175 ? -4.249 8.676 12.928 1.00 96.00 175 PRO A O 1
ATOM 1430 N N . GLU A 1 176 ? -2.906 6.882 12.767 1.00 96.25 176 GLU A N 1
ATOM 1431 C CA . GLU A 1 176 ? -1.664 7.671 12.798 1.00 96.25 176 GLU A CA 1
ATOM 1432 C C . GLU A 1 176 ? -1.630 8.693 11.656 1.00 96.25 176 GLU A C 1
ATOM 1434 O O . GLU A 1 176 ? -1.385 9.870 11.899 1.00 96.25 176 GLU A O 1
ATOM 1439 N N . ALA A 1 177 ? -1.955 8.268 10.430 1.00 94.25 177 ALA A N 1
ATOM 1440 C CA . ALA A 1 177 ? -1.967 9.147 9.261 1.00 94.25 177 ALA A CA 1
ATOM 1441 C C . ALA A 1 177 ? -3.073 10.215 9.331 1.00 94.25 177 ALA A C 1
ATOM 1443 O O . ALA A 1 177 ? -2.899 11.331 8.836 1.00 94.25 177 ALA A O 1
ATOM 1444 N N . TYR A 1 178 ? -4.218 9.881 9.930 1.00 93.50 178 TYR A N 1
ATOM 1445 C CA . TYR A 1 178 ? -5.319 10.817 10.134 1.00 93.50 178 TYR A CA 1
ATOM 1446 C C . TYR A 1 178 ? -4.942 11.912 11.137 1.00 93.50 178 TYR A C 1
ATOM 1448 O O . TYR A 1 178 ? -5.132 13.095 10.859 1.00 93.50 178 TYR A O 1
ATOM 1456 N N . PHE A 1 179 ? -4.365 11.539 12.283 1.00 93.31 179 PHE A N 1
ATOM 1457 C CA . PHE A 1 179 ? -3.989 12.491 13.330 1.00 93.31 179 PHE A CA 1
ATOM 1458 C C . PHE A 1 179 ? -2.657 13.209 13.073 1.00 93.31 179 PHE A C 1
ATOM 1460 O O . PHE A 1 179 ? -2.407 14.233 13.707 1.00 93.31 179 PHE A O 1
ATOM 1467 N N . SER A 1 180 ? -1.819 12.727 12.147 1.00 89.69 180 SER A N 1
ATOM 1468 C CA . SER A 1 180 ? -0.582 13.411 11.742 1.00 89.69 180 SER A CA 1
ATOM 1469 C C . SER A 1 180 ? -0.811 14.556 10.754 1.00 89.69 180 SER A C 1
ATOM 1471 O O . SER A 1 180 ? 0.057 15.414 10.596 1.00 89.69 180 SER A O 1
ATOM 1473 N N . ARG A 1 181 ? -1.939 14.562 10.033 1.00 79.88 181 ARG A N 1
ATOM 1474 C CA . ARG A 1 181 ? -2.276 15.632 9.089 1.00 79.88 181 ARG A CA 1
ATOM 1475 C C . ARG A 1 181 ? -2.736 16.876 9.849 1.00 79.88 181 ARG A C 1
ATOM 1477 O O . ARG A 1 181 ? -3.641 16.806 10.679 1.00 79.88 181 ARG A O 1
ATOM 1484 N N . THR A 1 182 ? -2.143 18.024 9.529 1.00 63.84 182 THR A N 1
ATOM 1485 C CA . THR A 1 182 ? -2.664 19.335 9.929 1.00 63.84 182 THR A CA 1
ATOM 1486 C C . THR A 1 182 ? -4.061 19.510 9.336 1.00 63.84 182 THR A C 1
ATOM 1488 O O . THR A 1 182 ? -4.271 19.222 8.160 1.00 63.84 182 THR A O 1
ATOM 1491 N N . GLU A 1 183 ? -5.009 19.911 10.182 1.00 62.84 183 GLU A N 1
ATOM 1492 C CA . GLU A 1 183 ? -6.456 19.955 9.941 1.00 62.84 183 GLU A CA 1
ATOM 1493 C C . GLU A 1 183 ? -6.816 20.533 8.573 1.00 62.84 183 GLU A C 1
ATOM 1495 O O . GLU A 1 183 ? -6.870 21.743 8.429 1.00 62.84 183 GLU A O 1
ATOM 1500 N N . ASN A 1 184 ? -7.049 19.685 7.566 1.00 50.03 184 ASN A N 1
ATOM 1501 C CA . ASN A 1 184 ? -7.548 20.122 6.265 1.00 50.03 184 ASN A CA 1
ATOM 1502 C C . ASN A 1 184 ? -8.278 18.973 5.537 1.00 50.03 184 ASN A C 1
ATOM 1504 O O . ASN A 1 184 ? -7.665 18.008 5.086 1.00 50.03 184 ASN A O 1
ATOM 1508 N N . HIS A 1 185 ? -9.597 19.152 5.391 1.00 52.84 185 HIS A N 1
ATOM 1509 C CA . HIS A 1 185 ? -10.459 18.625 4.316 1.00 52.84 185 HIS A CA 1
ATOM 1510 C C . HIS A 1 185 ? -10.970 17.168 4.321 1.00 52.84 185 HIS A C 1
ATOM 1512 O O . HIS A 1 185 ? -11.355 16.684 3.258 1.00 52.84 185 HIS A O 1
ATOM 1518 N N . ASP A 1 186 ? -11.087 16.480 5.461 1.00 55.50 186 ASP A N 1
ATOM 1519 C CA . ASP A 1 186 ? -11.738 15.147 5.480 1.00 55.50 186 ASP A CA 1
ATOM 1520 C C . ASP A 1 186 ? -13.220 15.158 5.913 1.00 55.50 186 ASP A C 1
ATOM 1522 O O . ASP A 1 186 ? -13.860 14.110 5.871 1.00 55.50 186 ASP A O 1
ATOM 1526 N N . SER A 1 187 ? -13.806 16.307 6.280 1.00 55.25 187 SER A N 1
ATOM 1527 C CA . SER A 1 187 ? -15.197 16.359 6.762 1.00 55.25 187 SER A CA 1
ATOM 1528 C C . SER A 1 187 ? -16.039 17.473 6.127 1.00 55.25 187 SER A C 1
ATOM 1530 O O . SER A 1 187 ? -15.955 18.627 6.545 1.00 55.25 187 SER A O 1
ATOM 1532 N N . ASP A 1 188 ? -16.954 17.101 5.227 1.00 56.69 188 ASP A N 1
ATOM 1533 C CA . ASP A 1 188 ? -18.197 17.846 4.937 1.00 56.69 188 ASP A CA 1
ATOM 1534 C C . ASP A 1 188 ? -19.195 17.634 6.098 1.00 56.69 188 ASP A C 1
ATOM 1536 O O . ASP A 1 188 ? -20.311 17.126 5.945 1.00 56.69 188 ASP A O 1
ATOM 1540 N N . SER A 1 189 ? -18.753 17.929 7.324 1.00 60.91 189 SER A N 1
ATOM 1541 C CA . SER A 1 189 ? -19.571 17.715 8.514 1.00 60.91 189 SER A CA 1
ATOM 1542 C C . SER A 1 189 ? -20.712 18.727 8.539 1.00 60.91 189 SER A C 1
ATOM 1544 O O . SER A 1 189 ? -20.490 19.929 8.667 1.00 60.91 189 SER A O 1
ATOM 1546 N N . LYS A 1 190 ? -21.955 18.232 8.499 1.00 63.25 190 LYS A N 1
ATOM 1547 C CA . LYS A 1 190 ? -23.169 19.047 8.680 1.00 63.25 190 LYS A CA 1
ATOM 1548 C C . LYS A 1 190 ? -23.263 19.698 10.072 1.00 63.25 190 LYS A C 1
ATOM 1550 O O . LYS A 1 190 ? -24.092 20.582 10.258 1.00 63.25 190 LYS A O 1
ATOM 1555 N N . ASN A 1 191 ? -22.457 19.254 11.042 1.00 69.25 191 ASN A N 1
ATOM 1556 C CA . ASN A 1 191 ? -22.373 19.823 12.389 1.00 69.25 191 ASN A CA 1
ATOM 1557 C C . ASN A 1 191 ? -20.900 19.840 12.865 1.00 69.25 191 ASN A C 1
ATOM 1559 O O . ASN A 1 191 ? -20.427 18.850 13.440 1.00 69.25 191 ASN A O 1
ATOM 1563 N N . PRO A 1 192 ? -20.150 20.920 12.582 1.00 72.56 192 PRO A N 1
ATOM 1564 C CA . PRO A 1 192 ? -18.711 20.986 12.838 1.00 72.56 192 PRO A CA 1
ATOM 1565 C C . PRO A 1 192 ? -18.361 20.922 14.332 1.00 72.56 192 PRO A C 1
ATOM 1567 O O . PRO A 1 192 ? -17.385 20.265 14.689 1.00 72.56 192 PRO A O 1
ATOM 1570 N N . ASP A 1 193 ? -19.183 21.495 15.213 1.00 75.44 193 ASP A N 1
ATOM 1571 C CA . ASP A 1 193 ? -18.886 21.554 16.651 1.00 75.44 193 ASP A CA 1
ATOM 1572 C C . ASP A 1 193 ? -18.930 20.167 17.305 1.00 75.44 193 ASP A C 1
ATOM 1574 O O . ASP A 1 193 ? -18.013 19.775 18.029 1.00 75.44 193 ASP A O 1
ATOM 1578 N N . ASN A 1 194 ? -19.961 19.371 16.996 1.00 83.81 194 ASN A N 1
ATOM 1579 C CA . ASN A 1 194 ? -20.061 17.996 17.496 1.00 83.81 194 ASN A CA 1
ATOM 1580 C C . ASN A 1 194 ? -18.924 17.111 16.954 1.00 83.81 194 ASN A C 1
ATOM 1582 O O . ASN A 1 194 ? -18.369 16.283 17.676 1.00 83.81 194 ASN A O 1
ATOM 1586 N N . PHE A 1 195 ? -18.545 17.318 15.690 1.00 87.75 195 PHE A N 1
ATOM 1587 C CA . PHE A 1 195 ? -17.442 16.594 15.068 1.00 87.75 195 PHE A CA 1
ATOM 1588 C C . PHE A 1 195 ? -16.105 16.862 15.765 1.00 87.75 195 PHE A C 1
ATOM 1590 O O . PHE A 1 195 ? -15.385 15.912 16.067 1.00 87.75 195 PHE A O 1
ATOM 1597 N N . MET A 1 196 ? -15.781 18.125 16.058 1.00 87.25 196 MET A N 1
ATOM 1598 C CA . MET A 1 196 ? -14.514 18.484 16.702 1.00 87.25 196 MET A CA 1
ATOM 1599 C C . MET A 1 196 ? -14.402 17.908 18.117 1.00 87.25 196 MET A C 1
ATOM 1601 O O . MET A 1 196 ? -13.362 17.351 18.470 1.00 87.25 196 MET A O 1
ATOM 1605 N N . VAL A 1 197 ? -15.484 17.966 18.901 1.00 90.56 197 VAL A N 1
ATOM 1606 C CA . VAL A 1 197 ? -15.526 17.375 20.249 1.00 90.56 197 VAL A CA 1
ATOM 1607 C C . VAL A 1 197 ? -15.325 15.861 20.195 1.00 90.56 197 VAL A C 1
ATOM 1609 O O . VAL A 1 197 ? -14.587 15.300 21.004 1.00 90.56 197 VAL A O 1
ATOM 1612 N N . GLU A 1 198 ? -15.976 15.177 19.254 1.00 91.75 198 GLU A N 1
ATOM 1613 C CA . GLU A 1 198 ? -15.828 13.731 19.116 1.00 91.75 198 GLU A CA 1
ATOM 1614 C C . GLU A 1 198 ? -14.440 13.348 18.590 1.00 91.75 198 GLU A C 1
ATOM 1616 O O . GLU A 1 198 ? -13.818 12.435 19.127 1.00 91.75 198 GLU A O 1
ATOM 1621 N N . ARG A 1 199 ? -13.905 14.090 17.616 1.00 93.00 199 ARG A N 1
ATOM 1622 C CA . ARG A 1 199 ? -12.548 13.898 17.096 1.00 93.00 199 ARG A CA 1
ATOM 1623 C C . ARG A 1 199 ? -11.499 13.975 18.203 1.00 93.00 199 ARG A C 1
ATOM 1625 O O . ARG A 1 199 ? -10.627 13.107 18.243 1.00 93.00 199 ARG A O 1
ATOM 1632 N N . GLU A 1 200 ? -11.576 14.964 19.095 1.00 93.19 200 GLU A N 1
ATOM 1633 C CA . GLU A 1 200 ? -10.593 15.096 20.179 1.00 93.19 200 GLU A CA 1
ATOM 1634 C C . GLU A 1 200 ? -10.699 13.935 21.176 1.00 93.19 200 GLU A C 1
ATOM 1636 O O . GLU A 1 200 ? -9.686 13.334 21.525 1.00 93.19 200 GLU A O 1
ATOM 1641 N N . LYS A 1 201 ? -11.917 13.497 21.523 1.00 95.75 201 LYS A N 1
ATOM 1642 C CA . LYS A 1 201 ? -12.113 12.292 22.350 1.00 95.75 201 LYS A CA 1
ATOM 1643 C C . LYS A 1 201 ? -11.497 11.045 21.712 1.00 95.75 201 LYS A C 1
ATOM 1645 O O . LYS A 1 201 ? -10.849 10.253 22.391 1.00 95.75 201 LYS A O 1
ATOM 1650 N N . ILE A 1 202 ? -11.682 10.850 20.405 1.00 96.50 202 ILE A N 1
ATOM 1651 C CA . ILE A 1 202 ? -11.093 9.709 19.686 1.00 96.50 202 ILE A CA 1
ATOM 1652 C C . ILE A 1 202 ? -9.564 9.815 19.649 1.00 96.50 202 ILE A C 1
ATOM 1654 O O . ILE A 1 202 ? -8.880 8.802 19.796 1.00 96.50 202 ILE A O 1
ATOM 1658 N N . LYS A 1 203 ? -9.017 11.024 19.504 1.00 96.12 203 LYS A N 1
ATOM 1659 C CA . LYS A 1 203 ? -7.574 11.279 19.556 1.00 96.12 203 LYS A CA 1
ATOM 1660 C C . LYS A 1 203 ? -6.986 10.942 20.924 1.00 96.12 203 LYS A C 1
ATOM 1662 O O . LYS A 1 203 ? -5.951 10.283 20.983 1.00 96.12 203 LYS A O 1
ATOM 1667 N N . GLU A 1 204 ? -7.655 11.312 22.013 1.00 96.88 204 GLU A N 1
ATOM 1668 C CA . GLU A 1 204 ? -7.264 10.909 23.369 1.00 96.88 204 GLU A CA 1
ATOM 1669 C C . GLU A 1 204 ? -7.252 9.381 23.511 1.00 96.88 204 GLU A C 1
ATOM 1671 O O . GLU A 1 204 ? -6.262 8.808 23.970 1.00 96.88 204 GLU A O 1
ATOM 1676 N N . GLN A 1 205 ? -8.303 8.694 23.041 1.00 97.62 205 GLN A N 1
ATOM 1677 C CA . GLN A 1 205 ? -8.345 7.226 23.043 1.00 97.62 205 GLN A CA 1
ATOM 1678 C C . GLN A 1 205 ? -7.211 6.611 22.216 1.00 97.62 205 GLN A C 1
ATOM 1680 O O . GLN A 1 205 ? -6.638 5.598 22.621 1.00 97.62 205 GLN A O 1
ATOM 1685 N N . TYR A 1 206 ? -6.855 7.232 21.089 1.00 97.62 206 TYR A N 1
ATOM 1686 C CA . TYR A 1 206 ? -5.752 6.789 20.246 1.00 97.62 206 TYR A CA 1
ATOM 1687 C C . TYR A 1 206 ? -4.394 6.944 20.943 1.00 97.62 206 TYR A C 1
ATOM 1689 O O . TYR A 1 206 ? -3.572 6.028 20.914 1.00 97.62 206 TYR A O 1
ATOM 1697 N N . VAL A 1 207 ? -4.163 8.069 21.624 1.00 97.44 207 VAL A N 1
ATOM 1698 C CA . VAL A 1 207 ? -2.943 8.295 22.415 1.00 97.44 207 VAL A CA 1
ATOM 1699 C C . VAL A 1 207 ? -2.834 7.274 23.547 1.00 97.44 207 VAL A C 1
ATOM 1701 O O . VAL A 1 207 ? -1.778 6.669 23.720 1.00 97.44 207 VAL A O 1
ATOM 1704 N N . LEU A 1 208 ? -3.929 7.016 24.269 1.00 97.38 208 LEU A N 1
ATOM 1705 C CA . LEU A 1 208 ? -3.961 6.001 25.324 1.00 97.38 208 LEU A CA 1
ATOM 1706 C C . LEU A 1 208 ? -3.692 4.594 24.778 1.00 97.38 208 LEU A C 1
ATOM 1708 O O . LEU A 1 208 ? -2.964 3.825 25.400 1.00 97.38 208 LEU A O 1
ATOM 1712 N N . PHE A 1 209 ? -4.255 4.257 23.617 1.00 97.25 209 PHE A N 1
ATOM 1713 C CA . PHE A 1 209 ? -3.956 3.011 22.915 1.00 97.25 209 PHE A CA 1
ATOM 1714 C C . PHE A 1 209 ? -2.456 2.887 22.606 1.00 97.25 209 PHE A C 1
ATOM 1716 O O . PHE A 1 209 ? -1.843 1.880 22.968 1.00 97.25 209 PHE A O 1
ATOM 1723 N N . LYS A 1 210 ? -1.845 3.923 22.010 1.00 97.19 210 LYS A N 1
ATOM 1724 C CA . LYS A 1 210 ? -0.407 3.923 21.700 1.00 97.19 210 LYS A CA 1
ATOM 1725 C C . LYS A 1 210 ? 0.441 3.703 22.945 1.00 97.19 210 LYS A C 1
ATOM 1727 O O . LYS A 1 210 ? 1.380 2.911 22.917 1.00 97.19 210 LYS A O 1
ATOM 1732 N N . GLU A 1 211 ? 0.090 4.374 24.034 1.00 96.75 211 GLU A N 1
ATOM 1733 C CA . GLU A 1 211 ? 0.817 4.278 25.293 1.00 96.75 211 GLU A CA 1
ATOM 1734 C C . GLU A 1 211 ? 0.711 2.884 25.926 1.00 96.75 211 GLU A C 1
ATOM 1736 O O . GLU A 1 211 ? 1.718 2.336 26.375 1.00 96.75 211 GLU A O 1
ATOM 1741 N N . ARG A 1 212 ? -0.475 2.258 25.904 1.00 95.88 212 ARG A N 1
ATOM 1742 C CA . ARG A 1 212 ? -0.656 0.891 26.424 1.00 95.88 212 ARG A CA 1
ATOM 1743 C C . ARG A 1 212 ? 0.187 -0.127 25.661 1.00 95.88 212 ARG A C 1
ATOM 1745 O O . ARG A 1 212 ? 0.862 -0.939 26.291 1.00 95.88 212 ARG A O 1
ATOM 1752 N N . VAL A 1 213 ? 0.217 -0.035 24.332 1.00 94.69 213 VAL A N 1
ATOM 1753 C CA . VAL A 1 213 ? 1.054 -0.910 23.499 1.00 94.69 213 VAL A CA 1
ATOM 1754 C C . VAL A 1 213 ? 2.544 -0.629 23.713 1.00 94.69 213 VAL A C 1
ATOM 1756 O O . VAL A 1 213 ? 3.319 -1.573 23.849 1.00 94.69 213 VAL A O 1
ATOM 1759 N N . ARG A 1 214 ? 2.960 0.644 23.798 1.00 93.19 214 ARG A N 1
ATOM 1760 C CA . ARG A 1 214 ? 4.358 1.020 24.073 1.00 93.19 214 ARG A CA 1
ATOM 1761 C C . ARG A 1 214 ? 4.836 0.436 25.402 1.00 93.19 214 ARG A C 1
ATOM 1763 O O . ARG A 1 214 ? 5.876 -0.216 25.435 1.00 93.19 214 ARG A O 1
ATOM 1770 N N . ARG A 1 215 ? 4.052 0.613 26.469 1.00 92.81 215 ARG A N 1
ATOM 1771 C CA . ARG A 1 215 ? 4.354 0.078 27.802 1.00 92.81 215 ARG A CA 1
ATOM 1772 C C . ARG A 1 215 ? 4.479 -1.447 27.786 1.00 92.81 215 ARG A C 1
ATOM 1774 O O . ARG A 1 215 ? 5.450 -1.980 28.310 1.00 92.81 215 ARG A O 1
ATOM 1781 N N . ALA A 1 216 ? 3.554 -2.147 27.131 1.00 89.06 216 ALA A N 1
ATOM 1782 C CA . ALA A 1 216 ? 3.638 -3.601 26.987 1.00 89.06 216 ALA A CA 1
ATOM 1783 C C . ALA A 1 216 ? 4.877 -4.044 26.182 1.00 89.06 216 ALA A C 1
ATOM 1785 O O . ALA A 1 216 ? 5.482 -5.078 26.476 1.00 89.06 216 ALA A O 1
ATOM 1786 N N . GLY A 1 217 ? 5.291 -3.254 25.188 1.00 86.75 217 GLY A N 1
ATOM 1787 C CA . GLY A 1 217 ? 6.526 -3.468 24.430 1.00 86.75 217 GLY A CA 1
ATOM 1788 C C . GLY A 1 217 ? 7.787 -3.337 25.291 1.00 86.75 217 GLY A C 1
ATOM 1789 O O . GLY A 1 217 ? 8.740 -4.092 25.131 1.00 86.75 217 GLY A O 1
ATOM 1790 N N . GLU A 1 218 ? 7.797 -2.407 26.242 1.00 85.81 218 GLU A N 1
ATOM 1791 C CA . GLU A 1 218 ? 8.909 -2.237 27.186 1.00 85.81 218 GLU A CA 1
ATOM 1792 C C . GLU A 1 218 ? 8.952 -3.360 28.227 1.00 85.81 218 GLU A C 1
ATOM 1794 O O . GLU A 1 218 ? 10.020 -3.904 28.511 1.00 85.81 218 GLU A O 1
ATOM 1799 N N . GLU A 1 219 ? 7.790 -3.761 28.745 1.00 82.00 219 GLU A N 1
ATOM 1800 C CA . GLU A 1 219 ? 7.662 -4.884 29.679 1.00 82.00 219 GLU A CA 1
ATOM 1801 C C . GLU A 1 219 ? 8.063 -6.223 29.043 1.00 82.00 219 GLU A C 1
ATOM 1803 O O . GLU A 1 219 ? 8.717 -7.039 29.697 1.00 82.00 219 GLU A O 1
ATOM 1808 N N . SER A 1 220 ? 7.705 -6.451 27.775 1.00 74.62 220 SER A N 1
ATOM 1809 C CA . SER A 1 220 ? 8.130 -7.641 27.022 1.00 74.62 220 SER A CA 1
ATOM 1810 C C . SER A 1 220 ? 9.636 -7.635 26.789 1.00 74.62 220 SER A C 1
ATOM 1812 O O . SER A 1 220 ? 10.297 -8.575 27.203 1.00 74.62 220 SER A O 1
ATOM 1814 N N . LYS A 1 221 ? 10.236 -6.536 26.313 1.00 70.62 221 LYS A N 1
ATOM 1815 C CA . LYS A 1 221 ? 11.707 -6.434 26.179 1.00 70.62 221 LYS A CA 1
ATOM 1816 C C . LYS A 1 221 ? 12.468 -6.693 27.483 1.00 70.62 221 LYS A C 1
ATOM 1818 O O . LYS A 1 221 ? 13.596 -7.184 27.452 1.00 70.62 221 LYS A O 1
ATOM 1823 N N . PHE A 1 222 ? 11.879 -6.356 28.631 1.00 60.59 222 PHE A N 1
ATOM 1824 C CA . PHE A 1 222 ? 12.472 -6.640 29.937 1.00 60.59 222 PHE A CA 1
ATOM 1825 C C . PHE A 1 222 ? 12.391 -8.129 30.313 1.00 60.59 222 PHE A C 1
ATOM 1827 O O . PHE A 1 222 ? 13.347 -8.667 30.870 1.00 60.59 222 PHE A O 1
ATOM 1834 N N . LYS A 1 223 ? 11.284 -8.803 29.981 1.00 59.16 223 LYS A N 1
ATOM 1835 C CA . LYS A 1 223 ? 11.087 -10.248 30.202 1.00 59.16 223 LYS A CA 1
ATOM 1836 C C . LYS A 1 223 ? 11.863 -11.111 29.197 1.00 59.16 223 LYS A C 1
ATOM 1838 O O . LYS A 1 223 ? 12.384 -12.161 29.568 1.00 59.16 223 LYS A O 1
ATOM 1843 N N . ASP A 1 224 ? 12.022 -10.633 27.968 1.00 55.81 224 ASP A N 1
ATOM 1844 C CA . ASP A 1 224 ? 12.643 -11.353 26.850 1.00 55.81 224 ASP A CA 1
ATOM 1845 C C . ASP A 1 224 ? 14.176 -11.403 26.937 1.00 55.81 224 ASP A C 1
ATOM 1847 O O . ASP A 1 224 ? 14.809 -12.195 26.245 1.00 55.81 224 ASP A O 1
ATOM 1851 N N . LYS A 1 225 ? 14.795 -10.648 27.861 1.00 48.25 225 LYS A N 1
ATOM 1852 C CA . LYS A 1 225 ? 16.204 -10.863 28.251 1.00 48.25 225 LYS A CA 1
ATOM 1853 C C . LYS A 1 225 ? 16.447 -12.232 28.905 1.00 48.25 225 LYS A C 1
ATOM 1855 O O . LYS A 1 225 ? 17.602 -12.585 29.132 1.00 48.25 225 LYS A O 1
ATOM 1860 N N . GLY A 1 226 ? 15.384 -12.975 29.225 1.00 43.56 226 GLY A N 1
ATOM 1861 C CA . GLY A 1 226 ? 15.449 -14.302 29.823 1.00 43.56 226 GLY A CA 1
ATOM 1862 C C . GLY A 1 226 ? 15.349 -15.460 28.833 1.00 43.56 226 GLY A C 1
ATOM 1863 O O . GLY A 1 226 ? 16.193 -16.346 28.883 1.00 43.56 226 GLY A O 1
ATOM 1864 N N . ILE A 1 227 ? 14.303 -15.545 28.006 1.00 48.47 227 ILE A N 1
ATOM 1865 C CA . ILE A 1 227 ? 13.958 -16.793 27.296 1.00 48.47 227 ILE A CA 1
ATOM 1866 C C . ILE A 1 227 ? 13.033 -16.480 26.109 1.00 48.47 227 ILE A C 1
ATOM 1868 O O . ILE A 1 227 ? 11.834 -16.405 26.324 1.00 48.47 227 ILE A O 1
ATOM 1872 N N . TYR A 1 228 ? 13.530 -16.361 24.873 1.00 48.22 228 TYR A N 1
ATOM 1873 C CA . TYR A 1 228 ? 12.707 -16.642 23.683 1.00 48.22 228 TYR A CA 1
ATOM 1874 C C . TYR A 1 228 ? 13.533 -17.368 22.628 1.00 48.22 228 TYR A C 1
ATOM 1876 O O . TYR A 1 228 ? 14.217 -16.777 21.795 1.00 48.22 228 TYR A O 1
ATOM 1884 N N . THR A 1 229 ? 13.439 -18.691 22.655 1.00 47.72 229 THR A N 1
ATOM 1885 C CA . THR A 1 229 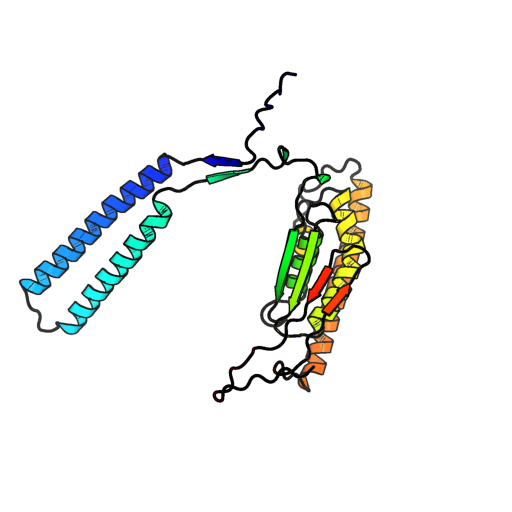? 13.575 -19.489 21.445 1.00 47.72 229 THR A CA 1
ATOM 1886 C C . THR A 1 229 ? 12.336 -19.217 20.594 1.00 47.72 229 THR A C 1
ATOM 1888 O O . THR A 1 229 ? 11.301 -19.839 20.802 1.00 47.72 229 THR A O 1
ATOM 1891 N N . ALA A 1 230 ? 12.449 -18.335 19.597 1.00 55.62 230 ALA A N 1
ATOM 1892 C CA . ALA A 1 230 ? 11.504 -18.245 18.470 1.00 55.62 230 ALA A CA 1
ATOM 1893 C C . ALA A 1 230 ? 11.418 -19.561 17.652 1.00 55.62 230 ALA A C 1
ATOM 1895 O O . ALA A 1 230 ? 10.801 -19.624 16.596 1.00 55.62 230 ALA A O 1
ATOM 1896 N N . SER A 1 231 ? 12.105 -20.604 18.114 1.00 59.19 231 SER A N 1
ATOM 1897 C CA . SER A 1 231 ? 12.342 -21.861 17.428 1.00 59.19 231 SER A CA 1
ATOM 1898 C C . SER A 1 231 ? 11.234 -22.891 17.642 1.00 59.19 231 SER A C 1
ATOM 1900 O O . SER A 1 231 ? 11.055 -23.737 16.774 1.00 59.19 231 SER A O 1
ATOM 1902 N N . ASP A 1 232 ? 10.527 -22.857 18.779 1.00 63.78 232 ASP A N 1
ATOM 1903 C CA . ASP A 1 232 ? 9.514 -23.868 19.107 1.00 63.78 232 ASP A CA 1
ATOM 1904 C C . ASP A 1 232 ? 8.390 -23.275 19.968 1.00 63.78 232 ASP A C 1
ATOM 1906 O O . ASP A 1 232 ? 8.570 -22.967 21.149 1.00 63.78 232 ASP A O 1
ATOM 1910 N N . HIS A 1 233 ? 7.232 -23.065 19.349 1.00 65.12 233 HIS A N 1
ATOM 1911 C CA . HIS A 1 233 ? 6.007 -22.656 20.022 1.00 65.12 233 HIS A CA 1
ATOM 1912 C C . HIS A 1 233 ? 4.792 -23.255 19.301 1.00 65.12 233 HIS A C 1
ATOM 1914 O O . HIS A 1 233 ? 4.802 -23.382 18.073 1.00 65.12 233 HIS A O 1
ATOM 1920 N N . PRO A 1 234 ? 3.724 -23.623 20.032 1.00 68.06 234 PRO A N 1
ATOM 1921 C CA . PRO A 1 234 ? 2.514 -24.144 19.413 1.00 68.06 234 PRO A CA 1
ATOM 1922 C C . PRO A 1 234 ? 1.814 -23.061 18.583 1.00 68.06 234 PRO A C 1
ATOM 1924 O O . PRO A 1 234 ? 1.870 -21.869 18.902 1.00 68.06 234 PRO A O 1
ATOM 1927 N N . SER A 1 235 ? 1.105 -23.481 17.534 1.00 66.69 235 SER A N 1
ATOM 1928 C CA . SER A 1 235 ? 0.182 -22.601 16.817 1.00 66.69 235 SER A CA 1
ATOM 1929 C C . SER A 1 235 ? -0.946 -22.164 17.752 1.00 66.69 235 SER A C 1
ATOM 1931 O O . SER A 1 235 ? -1.574 -23.000 18.404 1.00 66.69 235 SER A O 1
ATOM 1933 N N . CYS A 1 236 ? -1.235 -20.868 17.782 1.00 66.94 236 CYS A N 1
ATOM 1934 C CA . CYS A 1 236 ? -2.351 -20.294 18.525 1.00 66.94 236 CYS A CA 1
ATOM 1935 C C . CYS A 1 236 ? -3.333 -19.659 17.534 1.00 66.94 236 CYS A C 1
ATOM 1937 O O . CYS A 1 236 ? -2.930 -18.999 16.580 1.00 66.94 236 CYS A O 1
ATOM 1939 N N . ILE A 1 237 ? -4.630 -19.858 17.730 1.00 71.81 237 ILE A N 1
ATOM 1940 C CA . ILE A 1 237 ? -5.662 -19.174 16.948 1.00 71.81 237 ILE A CA 1
ATOM 1941 C C . ILE A 1 237 ? -6.562 -18.477 17.952 1.00 71.81 237 ILE A C 1
ATOM 1943 O O . ILE A 1 237 ? -7.092 -19.119 18.858 1.00 71.81 237 ILE A O 1
ATOM 1947 N N . GLU A 1 238 ? -6.710 -17.163 17.805 1.00 73.75 238 GLU A N 1
ATOM 1948 C CA . GLU A 1 238 ? -7.558 -16.363 18.682 1.00 73.75 238 GLU A CA 1
ATOM 1949 C C . GLU A 1 238 ? -8.566 -15.570 17.852 1.00 73.75 238 GLU A C 1
ATOM 1951 O O . GLU A 1 238 ? -8.213 -14.733 17.019 1.00 73.75 238 GLU A O 1
ATOM 1956 N N . GLU A 1 239 ? -9.847 -15.827 18.101 1.00 67.12 239 GLU A N 1
ATOM 1957 C CA . GLU A 1 239 ? -10.946 -15.036 17.559 1.00 67.12 239 GLU A CA 1
ATOM 1958 C C . GLU A 1 239 ? -11.280 -13.926 18.560 1.00 67.12 239 GLU A C 1
ATOM 1960 O O . GLU A 1 239 ? -11.660 -14.185 19.704 1.00 67.12 239 GLU A O 1
ATOM 1965 N N . THR A 1 240 ? -11.123 -12.669 18.146 1.00 61.84 240 THR A N 1
ATOM 1966 C CA . THR A 1 240 ? -11.442 -11.507 18.987 1.00 61.84 240 THR A CA 1
ATOM 1967 C C . THR A 1 240 ? -12.614 -10.740 18.384 1.00 61.84 240 THR A C 1
ATOM 1969 O O . THR A 1 240 ? -12.428 -9.794 17.628 1.00 61.84 240 THR A O 1
ATOM 1972 N N . GLY A 1 241 ? -13.848 -11.126 18.735 1.00 54.22 241 GLY A N 1
ATOM 1973 C CA . GLY A 1 241 ? -15.034 -10.299 18.480 1.00 54.22 241 GLY A CA 1
ATOM 1974 C C . GLY A 1 241 ? -16.344 -11.040 18.200 1.00 54.22 241 GLY A C 1
ATOM 1975 O O . GLY A 1 241 ? -16.366 -12.161 17.721 1.00 54.22 241 GLY A O 1
ATOM 1976 N N . THR A 1 242 ? -17.467 -10.370 18.485 1.00 44.66 242 THR A N 1
ATOM 1977 C CA . THR A 1 242 ? -18.841 -10.789 18.127 1.00 44.66 242 THR A CA 1
ATOM 1978 C C . THR A 1 242 ? -19.248 -10.369 16.711 1.00 44.66 242 THR A C 1
ATOM 1980 O O . THR A 1 242 ? -20.191 -10.917 16.144 1.00 44.66 242 THR A O 1
ATOM 1983 N N . TYR A 1 243 ? -18.543 -9.399 16.128 1.00 44.69 243 TYR A N 1
ATOM 1984 C CA . TYR A 1 243 ? -18.572 -9.136 14.693 1.00 44.69 243 TYR A CA 1
ATOM 1985 C C . TYR A 1 243 ? -17.524 -10.059 14.081 1.00 44.69 243 TYR A C 1
ATOM 1987 O O . TYR A 1 243 ? -16.367 -9.960 14.477 1.00 44.69 243 TYR A O 1
ATOM 1995 N N . ARG A 1 244 ? -17.915 -10.953 13.166 1.00 47.00 244 ARG A N 1
ATOM 1996 C CA . ARG A 1 244 ? -17.045 -11.910 12.452 1.00 47.00 244 ARG A CA 1
ATOM 1997 C C . ARG A 1 244 ? -15.991 -11.202 11.582 1.00 47.00 244 ARG A C 1
ATOM 1999 O O . ARG A 1 244 ? -16.014 -11.327 10.365 1.00 47.00 244 ARG A O 1
ATOM 2006 N N . GLN A 1 245 ? -15.129 -10.381 12.165 1.00 47.72 245 GLN A N 1
ATOM 2007 C CA . GLN A 1 245 ? -14.255 -9.460 11.439 1.00 47.72 245 GLN A CA 1
ATOM 2008 C C . GLN A 1 245 ? -12.784 -9.627 11.785 1.00 47.72 245 GLN A C 1
ATOM 2010 O O . GLN A 1 245 ? -11.966 -9.102 11.036 1.00 47.72 245 GLN A O 1
ATOM 2015 N N . LEU A 1 246 ? -12.434 -10.342 12.861 1.00 47.81 246 LEU A N 1
ATOM 2016 C CA . LEU A 1 246 ? -11.035 -10.569 13.213 1.00 47.81 246 LEU A CA 1
ATOM 2017 C C . LEU A 1 246 ? -10.730 -12.001 13.612 1.00 47.81 246 LEU A C 1
ATOM 2019 O O . LEU A 1 246 ? -11.277 -12.533 14.576 1.00 47.81 246 LEU A O 1
ATOM 2023 N N . TRP A 1 247 ? -9.754 -12.548 12.903 1.00 48.78 247 TRP A N 1
ATOM 2024 C CA . TRP A 1 247 ? -9.123 -13.822 13.189 1.00 48.78 247 TRP A CA 1
ATOM 2025 C C . TRP A 1 247 ? -7.618 -13.576 13.347 1.00 48.78 247 TRP A C 1
ATOM 2027 O O . TRP A 1 247 ? -6.954 -13.147 12.405 1.00 48.78 247 TRP A O 1
ATOM 2037 N N . LEU A 1 248 ? -7.047 -13.829 14.525 1.00 46.84 248 LEU A N 1
ATOM 2038 C CA . LEU A 1 248 ? -5.602 -14.057 14.613 1.00 46.84 248 LEU A CA 1
ATOM 2039 C C . LEU A 1 248 ? -5.333 -15.499 14.249 1.00 46.84 248 LEU A C 1
ATOM 2041 O O . LEU A 1 248 ? -5.868 -16.405 14.891 1.00 46.84 248 LEU A O 1
ATOM 2045 N N . GLN A 1 249 ? -4.437 -15.705 13.297 1.00 41.59 249 GLN A N 1
ATOM 2046 C CA . GLN A 1 249 ? -3.834 -17.007 13.085 1.00 41.59 249 GLN A CA 1
ATOM 2047 C C . GLN A 1 249 ? -2.339 -16.871 13.350 1.00 41.59 249 GLN A C 1
ATOM 2049 O O . GLN A 1 249 ? -1.623 -16.301 12.538 1.00 41.59 249 GLN A O 1
ATOM 2054 N N . PHE A 1 250 ? -1.853 -17.385 14.481 1.00 45.47 250 PHE A N 1
ATOM 2055 C CA . PHE A 1 250 ? -0.417 -17.580 14.664 1.00 45.47 250 PHE A CA 1
ATOM 2056 C C . PHE A 1 250 ? -0.016 -18.803 13.850 1.00 45.47 250 PHE A C 1
ATOM 2058 O O . PHE A 1 250 ? -0.334 -19.937 14.224 1.00 45.47 250 PHE A O 1
ATOM 2065 N N . ILE A 1 251 ? 0.663 -18.583 12.730 1.00 35.34 251 ILE A N 1
ATOM 2066 C CA . ILE A 1 251 ? 1.320 -19.668 12.012 1.00 35.34 251 ILE A CA 1
ATOM 2067 C C . ILE A 1 251 ? 2.724 -19.826 12.603 1.00 35.34 251 ILE A C 1
ATOM 2069 O O . ILE A 1 251 ? 3.553 -18.930 12.522 1.00 35.34 251 ILE A O 1
ATOM 2073 N N . ALA A 1 252 ? 2.967 -20.987 13.202 1.00 37.25 252 ALA A N 1
ATOM 2074 C CA . ALA A 1 252 ? 4.263 -21.477 13.668 1.00 37.25 252 ALA A CA 1
ATOM 2075 C C . ALA A 1 252 ? 4.485 -22.881 13.081 1.00 37.25 252 ALA A C 1
ATOM 2077 O O . ALA A 1 252 ? 3.484 -23.539 12.781 1.00 37.25 252 ALA A O 1
ATOM 2078 N N . PRO A 1 253 ? 5.704 -23.450 13.033 1.00 39.31 253 PRO A N 1
ATOM 2079 C CA . PRO A 1 253 ? 7.046 -22.885 12.903 1.00 39.31 253 PRO A CA 1
ATOM 2080 C C . PRO A 1 253 ? 7.575 -23.088 11.462 1.00 39.31 253 PRO A C 1
ATOM 2082 O O . PRO A 1 253 ? 6.978 -23.801 10.652 1.00 39.31 253 PRO A O 1
ATOM 2085 N N . GLN A 1 254 ? 8.732 -22.513 11.120 1.00 37.91 254 GLN A N 1
ATOM 2086 C CA . GLN A 1 254 ? 9.457 -22.944 9.920 1.00 37.91 254 GLN A CA 1
ATOM 2087 C C . GLN A 1 254 ? 9.716 -24.454 9.998 1.00 37.91 254 GLN A C 1
ATOM 2089 O O . GLN A 1 254 ? 10.464 -24.918 10.859 1.00 37.91 254 GLN A O 1
ATOM 2094 N N . CYS A 1 255 ? 9.141 -25.226 9.073 1.00 30.50 255 CYS A N 1
ATOM 2095 C CA . CYS A 1 255 ? 9.589 -26.586 8.810 1.00 30.50 255 CYS A CA 1
ATOM 2096 C C . CYS A 1 255 ? 11.047 -26.534 8.333 1.00 30.50 255 CYS A C 1
ATOM 2098 O O . CYS A 1 255 ? 11.318 -26.413 7.138 1.00 30.50 255 CYS A O 1
ATOM 2100 N N . TYR A 1 256 ? 12.004 -26.644 9.252 1.00 35.59 256 TYR A N 1
ATOM 2101 C CA . TYR A 1 256 ? 13.345 -27.054 8.875 1.00 35.59 256 TYR A CA 1
ATOM 2102 C C . TYR A 1 256 ? 13.274 -28.520 8.457 1.00 35.59 256 TYR A C 1
ATOM 2104 O O . TYR A 1 256 ? 13.010 -29.410 9.265 1.00 35.59 256 TYR A O 1
ATOM 2112 N N . ALA A 1 257 ? 13.500 -28.765 7.167 1.00 32.28 257 ALA A N 1
ATOM 2113 C CA . ALA A 1 257 ? 13.787 -30.093 6.661 1.00 32.28 257 ALA A CA 1
ATOM 2114 C C . ALA A 1 257 ? 15.047 -30.614 7.369 1.00 32.28 257 ALA A C 1
ATOM 2116 O O . ALA A 1 257 ? 16.168 -30.211 7.062 1.00 32.28 257 ALA A O 1
ATOM 2117 N N . ASN A 1 258 ? 14.859 -31.501 8.342 1.00 29.22 258 ASN A N 1
ATOM 2118 C CA . ASN A 1 258 ? 15.935 -32.3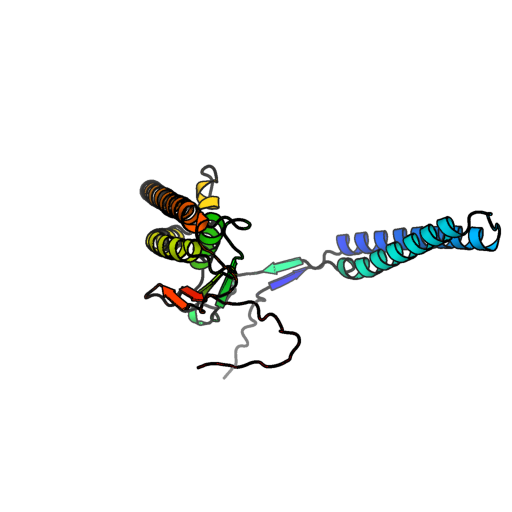29 8.863 1.00 29.22 258 ASN A CA 1
ATOM 2119 C C . ASN A 1 258 ? 16.481 -33.167 7.680 1.00 29.22 258 ASN A C 1
ATOM 2121 O O . ASN A 1 258 ? 15.659 -33.737 6.951 1.00 29.22 258 ASN A O 1
ATOM 2125 N N . PRO A 1 259 ? 17.805 -33.304 7.454 1.00 36.97 259 PRO A N 1
ATOM 2126 C CA . PRO A 1 259 ? 18.360 -34.046 6.310 1.00 36.97 259 PRO A CA 1
ATOM 2127 C C . PRO A 1 259 ? 18.016 -35.548 6.265 1.00 36.97 259 PRO A C 1
ATOM 2129 O O . PRO A 1 259 ? 18.534 -36.265 5.416 1.00 36.97 259 PRO A O 1
ATOM 2132 N N . MET A 1 260 ? 17.165 -36.043 7.170 1.00 36.19 260 MET A N 1
ATOM 2133 C CA . MET A 1 260 ? 16.790 -37.453 7.299 1.00 36.19 260 MET A CA 1
ATOM 2134 C C . MET A 1 260 ? 15.279 -37.729 7.208 1.00 36.19 260 MET A C 1
ATOM 2136 O O . MET A 1 260 ? 14.812 -38.723 7.749 1.00 36.19 260 MET A O 1
ATOM 2140 N N . GLY A 1 261 ? 14.507 -36.893 6.505 1.00 34.47 261 GLY A N 1
ATOM 2141 C CA . GLY A 1 261 ? 13.281 -37.345 5.822 1.00 34.47 261 GLY A CA 1
ATOM 2142 C C . GLY A 1 261 ? 12.238 -38.121 6.645 1.00 34.47 261 GLY A C 1
ATOM 2143 O O . GLY A 1 261 ? 11.703 -39.108 6.148 1.00 34.47 261 GLY A O 1
ATOM 2144 N N . ALA A 1 262 ? 11.908 -37.681 7.860 1.00 29.59 262 ALA A N 1
ATOM 2145 C CA . ALA A 1 262 ? 10.771 -38.219 8.608 1.00 29.59 262 ALA A CA 1
ATOM 2146 C C . ALA A 1 262 ? 9.935 -37.079 9.202 1.00 29.59 262 ALA A C 1
ATOM 2148 O O . ALA A 1 262 ? 10.340 -36.431 10.164 1.00 29.59 262 ALA A O 1
ATOM 2149 N N . ALA A 1 263 ? 8.766 -36.828 8.607 1.00 28.52 263 ALA A N 1
ATOM 2150 C CA . ALA A 1 263 ? 7.730 -35.988 9.192 1.00 28.52 263 ALA A CA 1
ATOM 2151 C C . ALA A 1 263 ? 6.839 -36.873 10.076 1.00 28.52 263 ALA A C 1
ATOM 2153 O O . ALA A 1 263 ? 6.089 -37.703 9.563 1.00 28.52 263 ALA A O 1
ATOM 2154 N N . GLN A 1 264 ? 6.937 -36.724 11.398 1.00 24.92 264 GLN A N 1
ATOM 2155 C CA . GLN A 1 264 ? 5.933 -37.238 12.329 1.00 24.92 264 GLN A CA 1
ATOM 2156 C C . GLN A 1 264 ? 4.956 -36.111 12.661 1.00 24.92 264 GLN A C 1
ATOM 2158 O O . GLN A 1 264 ? 5.340 -35.095 13.232 1.00 24.92 264 GLN A O 1
ATOM 2163 N N . VAL A 1 265 ? 3.693 -36.312 12.293 1.00 25.70 265 VAL A N 1
ATOM 2164 C CA . VAL A 1 265 ? 2.559 -35.528 12.786 1.00 25.70 265 VAL A CA 1
ATOM 2165 C C . VAL A 1 265 ? 2.147 -36.157 14.115 1.00 25.70 265 VAL A C 1
ATOM 2167 O O . VAL A 1 265 ? 1.741 -37.318 14.137 1.00 25.70 265 VAL A O 1
ATOM 2170 N N . VAL A 1 266 ? 2.300 -35.428 15.219 1.00 27.17 266 VAL A N 1
ATOM 2171 C CA . VAL A 1 266 ? 1.758 -35.829 16.525 1.00 27.17 266 VAL A CA 1
ATOM 2172 C C . VAL A 1 266 ? 0.432 -35.092 16.711 1.00 27.17 266 VAL A C 1
ATOM 2174 O O . VAL A 1 266 ? 0.383 -33.876 16.536 1.00 27.17 266 VAL A O 1
ATOM 2177 N N . HIS A 1 267 ? -0.627 -35.866 16.964 1.00 28.33 267 HIS A N 1
ATOM 2178 C CA . HIS A 1 267 ? -1.999 -35.413 17.218 1.00 28.33 267 HIS A CA 1
ATOM 2179 C C . HIS A 1 267 ? -2.151 -34.691 18.557 1.00 28.33 267 HIS A C 1
ATOM 2181 O O . HIS A 1 267 ? -1.446 -35.083 19.514 1.00 28.33 267 HIS A O 1
#

Foldseek 3Di:
DDPPPPPQDDQKDKDWDPVQLVVLVVVVVVVVVVLVVVLVVLVCCVPPPDDPPVVVSVVVSVVSVVVVVVVVVVSVVSNIDIDMDGDPVSDDDQVPDAADEAEQEAADCVVQNLLNSLLVQQLQCQDPHDLLRAAYEYEYQLPQPLNVVLNLLSLVLSVLLNVLCVVFVAPRRRPVVSVVDDDDDRGPDPDVVVNVVSVVVSVVSVVVSVVSSVVVVVVSVVVVVPDDPSPDDDWDWDDPDPRNHYIYTHDDDPPDPDVPDDDDDDD

Organism: NCBI:txid34283

Sequence (267 aa):
MASSSSTSLPLHICHGNKLTMIINRSHAVLHSIAISFLIYYRAFFLFHQPTPIIIPWLLLFTSELLLSFIWFLGRAYIWRPVYRTVFPERLPNDDKLPAIDVFICTTGPDKEPTIGVMNTLLSAMALDYPPDKLHVYLSDDGGYAITLHAMRESWSFARWWLPFCRRFGIKTRCPEAYFSRTENHDSDSKNPDNFMVEREKIKEQYVLFKERVRRAGEESKFKDKGIYTASDHPSCIEETGTYRQLWLQFIAPQCYANPMGAAQVVH

Secondary structure (DSSP, 8-state):
-------PPPSEEEEE-HHHHHHHHHHHHHHHHHHHHHHHHHHHHHHH---S-HHHHHHHHHHHHHHHHHHHHHHHHHSS-EEEEE-GGGSPPGGGSPPEEEEEEE--TTTS-HHHHHHHHHHHHTSSS-TTSEEEEEEETT--HHHHHHHHHHHHHHHHHHHHHHHTT-S--SHHHHHHS-S-SS---S-HHHHHHHHHHHHHHHHHHHHHHHHHHHHHHHHTTT---TT-----EEE--SSTTEEEE---------TT-------